Protein AF-A0A0R3TQ70-F1 (afdb_monomer_lite)

Organism: Rodentolepis nana (NCBI:txid102285)

Secondary structure (DSSP, 8-state):
----------------------------------HHHHHHHHHHHHHHTT--SGGGHHHHS-HHHHHHHHHHHGGGHHHHHHHHHHHHHHHHHHHHHHS-HHHHHHSS-------SS-SEEEEESS--GGGGTT-SEEEEES----TTTHHHHHHHHHT--EEEE-TTS-EEEEPP--EEEE-SS-TTTTS-HHHHHHHHHT-------S---TTTS-S-----SS---HHHHHHHHHHTT--

Sequence (243 aa):
MEGVVRSRAMLSRSSGSRSRSRSSGGSDSRINYEPDCYITQLLEKLEQRGVTHFDDVYQEFTAEEIKTFIIRIGLKWRSIAKQKIASMNMLKLEKEKNQSYLRNLESQPHLCKVEETKEIGTVHRRRDFNYLVNRTVALMRDPIVTKATKNDYKCLLGGDRLEVNASRGARHFLPRIPVIATASRELCDQLTSVDKADLYSCIKQYNLHVQINSVLVRGAIPECPVTLCACHLRELFKRYDFY

InterPro domains:
  IPR027417 P-loop containing nucleoside triphosphate hydrolase [G3DSA:3.40.50.300] (110-227)

Radius of gyration: 29.18 Å; chains: 1; bounding box: 55×75×100 Å

Foldseek 3Di:
DDDDDDDDDDDDDDDDDDDDDDDDDDPPPPPPLPLVVLLVVLLVQCVVQVPQDLVCCPVSDDPVNVVVCCVRNNPCSSVSSHVSNVVVVVVLVVCPVVDPPLVSVVPDDDPPPPDDDDQEFEDEADPQCLSQVVYQEYEYEAAADAPVCLVQLLCQLVQHWHWGQHPPGDIDTHGHHYYDYDHPDDRHVRDDPVSSVSNCVSDDDDDDPDDPDVVVVPDDPPDPPDDDHPVNVSVVCVVVVVD

Structure (mmCIF, N/CA/C/O backbone):
data_AF-A0A0R3TQ70-F1
#
_entry.id   AF-A0A0R3TQ70-F1
#
loop_
_atom_site.group_PDB
_atom_site.id
_atom_site.type_symbol
_atom_site.label_atom_id
_atom_site.label_alt_id
_atom_site.label_comp_id
_atom_site.label_asym_id
_atom_site.label_entity_id
_atom_site.label_seq_id
_atom_site.pdbx_PDB_ins_code
_atom_site.Cartn_x
_atom_site.Cartn_y
_atom_site.Cartn_z
_atom_site.occupancy
_atom_site.B_iso_or_equiv
_atom_site.auth_seq_id
_atom_site.auth_comp_id
_atom_site.auth_asym_id
_atom_site.auth_atom_id
_atom_site.pdbx_PDB_model_num
ATOM 1 N N . MET A 1 1 ? 7.770 -53.979 27.276 1.00 44.16 1 MET A N 1
ATOM 2 C CA . MET A 1 1 ? 8.067 -53.235 28.516 1.00 44.16 1 MET A CA 1
ATOM 3 C C . MET A 1 1 ? 6.809 -52.488 28.900 1.00 44.16 1 MET A C 1
ATOM 5 O O . MET A 1 1 ? 6.550 -51.404 28.398 1.00 44.16 1 MET A O 1
ATOM 9 N N . GLU A 1 2 ? 5.979 -53.167 29.683 1.00 33.38 2 GLU A N 1
ATOM 10 C CA . GLU A 1 2 ? 4.766 -52.629 30.289 1.00 33.38 2 GLU A CA 1
ATOM 11 C C . GLU A 1 2 ? 5.145 -51.823 31.534 1.00 33.38 2 GLU A C 1
ATOM 13 O O . GLU A 1 2 ? 6.029 -52.222 32.291 1.00 33.38 2 GLU A O 1
ATOM 18 N N . GLY A 1 3 ? 4.466 -50.699 31.749 1.00 34.03 3 GLY A N 1
ATOM 19 C CA . GLY A 1 3 ? 4.550 -49.906 32.969 1.00 34.03 3 GLY A CA 1
ATOM 20 C C . GLY A 1 3 ? 3.143 -49.558 33.428 1.00 34.03 3 GLY A C 1
ATOM 21 O O . GLY A 1 3 ? 2.599 -48.525 33.052 1.00 34.03 3 GLY A O 1
ATOM 22 N N . VAL A 1 4 ? 2.549 -50.468 34.195 1.00 36.84 4 VAL A N 1
ATOM 23 C CA . VAL A 1 4 ? 1.235 -50.342 34.830 1.00 36.84 4 VAL A CA 1
ATOM 24 C C . VAL A 1 4 ? 1.414 -49.858 36.284 1.00 36.84 4 VAL A C 1
ATOM 26 O O . VAL A 1 4 ? 2.427 -50.130 36.921 1.00 36.84 4 VAL A O 1
ATOM 29 N N . VAL A 1 5 ? 0.337 -49.266 36.813 1.00 36.19 5 VAL A N 1
ATOM 30 C CA . VAL A 1 5 ? -0.111 -49.194 38.223 1.00 36.19 5 VAL A CA 1
ATOM 31 C C . VAL A 1 5 ? 0.539 -48.141 39.159 1.00 36.19 5 VAL A C 1
ATOM 33 O O . VAL A 1 5 ? 1.659 -48.309 39.620 1.00 36.19 5 VAL A O 1
ATOM 36 N N . ARG A 1 6 ? -0.231 -47.142 39.635 1.00 36.94 6 ARG A N 1
ATOM 37 C CA . ARG A 1 6 ? -1.031 -47.217 40.890 1.00 36.94 6 ARG A CA 1
ATOM 38 C C . ARG A 1 6 ? -1.704 -45.895 41.280 1.00 36.94 6 ARG A C 1
ATOM 40 O O . ARG A 1 6 ? -1.073 -44.862 41.460 1.00 36.94 6 ARG A O 1
ATOM 47 N N . SER A 1 7 ? -3.007 -46.021 41.504 1.00 35.38 7 SER A N 1
ATOM 48 C CA . SER A 1 7 ? -3.934 -45.107 42.161 1.00 35.38 7 SER A CA 1
ATOM 49 C C . SER A 1 7 ? -3.590 -44.843 43.632 1.00 35.38 7 SER A C 1
ATOM 51 O O . SER A 1 7 ? -3.105 -45.739 44.325 1.00 35.38 7 SER A O 1
ATOM 53 N N . ARG A 1 8 ? -4.036 -43.695 44.163 1.00 33.41 8 ARG A N 1
ATOM 54 C CA . ARG A 1 8 ? -4.596 -43.631 45.523 1.00 33.41 8 ARG A CA 1
ATOM 55 C C . ARG A 1 8 ? -5.613 -42.492 45.652 1.00 33.41 8 ARG A C 1
ATOM 57 O O . ARG A 1 8 ? -5.276 -41.322 45.530 1.00 33.41 8 ARG A O 1
ATOM 64 N N . ALA A 1 9 ? -6.864 -42.883 45.879 1.00 34.56 9 ALA A N 1
ATOM 65 C CA . ALA A 1 9 ? -7.941 -42.057 46.415 1.00 34.56 9 ALA A CA 1
ATOM 66 C C . ALA A 1 9 ? -7.959 -42.155 47.956 1.00 34.56 9 ALA A C 1
ATOM 68 O O . ALA A 1 9 ? -7.209 -42.965 48.505 1.00 34.56 9 ALA A O 1
ATOM 69 N N . MET A 1 10 ? -8.909 -41.431 48.580 1.00 34.12 10 MET A N 1
ATOM 70 C CA . MET A 1 10 ? -9.343 -41.439 50.001 1.00 34.12 10 MET A CA 1
ATOM 71 C C . MET A 1 10 ? -8.633 -40.379 50.877 1.00 34.12 10 MET A C 1
ATOM 73 O O . MET A 1 10 ? -7.415 -40.312 50.863 1.00 34.12 10 MET A O 1
ATOM 77 N N . LEU A 1 11 ? -9.276 -39.511 51.676 1.00 31.73 11 LEU A N 1
ATOM 78 C CA . LEU A 1 11 ? -10.650 -39.418 52.192 1.00 31.73 11 LEU A CA 1
ATOM 79 C C . LEU A 1 11 ? -10.960 -37.988 52.698 1.00 31.73 11 LEU A C 1
ATOM 81 O O . LEU A 1 11 ? -10.090 -37.249 53.146 1.00 31.73 11 LEU A O 1
ATOM 85 N N . SER A 1 12 ? -12.256 -37.694 52.668 1.00 35.81 12 SER A N 1
ATOM 86 C CA . SER A 1 12 ? -13.065 -36.678 53.357 1.00 35.81 12 SER A CA 1
ATOM 87 C C . SER A 1 12 ? -12.636 -36.177 54.748 1.00 35.81 12 SER A C 1
ATOM 89 O O . SER A 1 12 ? -12.280 -36.980 55.611 1.00 35.81 12 SER A O 1
ATOM 91 N N . ARG A 1 13 ? -12.964 -34.906 55.046 1.00 33.31 13 ARG A N 1
ATOM 92 C CA . ARG A 1 13 ? -13.693 -34.539 56.280 1.00 33.31 13 ARG A CA 1
ATOM 93 C C . ARG A 1 13 ? -14.443 -33.204 56.158 1.00 33.31 13 ARG A C 1
ATOM 95 O O . ARG A 1 13 ? -13.872 -32.144 55.943 1.00 33.31 13 ARG A O 1
ATOM 102 N N . SER A 1 14 ? -15.752 -33.327 56.306 1.00 34.62 14 SER A N 1
ATOM 103 C CA . SER A 1 14 ? -16.786 -32.323 56.548 1.00 34.62 14 SER A CA 1
ATOM 104 C C . SER A 1 14 ? -16.687 -31.690 57.939 1.00 34.62 14 SER A C 1
ATOM 106 O O . SER A 1 14 ? -16.357 -32.411 58.875 1.00 34.62 14 SER A O 1
ATOM 108 N N . SER A 1 15 ? -17.089 -30.417 58.080 1.00 33.97 15 SER A N 1
ATOM 109 C CA . SER A 1 15 ? -18.128 -29.924 59.021 1.00 33.97 15 SER A CA 1
ATOM 110 C C . SER A 1 15 ? -17.951 -28.432 59.341 1.00 33.97 15 SER A C 1
ATOM 112 O O . SER A 1 15 ? -16.831 -28.006 59.605 1.00 33.97 15 SER A O 1
ATOM 114 N N . GLY A 1 16 ? -19.051 -27.670 59.411 1.00 32.59 16 GLY A N 1
ATOM 115 C CA . GLY A 1 16 ? -19.076 -26.435 60.209 1.00 32.59 16 GLY A CA 1
ATOM 116 C C . GLY A 1 16 ? -19.870 -25.259 59.646 1.00 32.59 16 GLY A C 1
ATOM 117 O O . GLY A 1 16 ? -19.295 -24.243 59.277 1.00 32.59 16 GLY A O 1
ATOM 118 N N . SER A 1 17 ? -21.195 -25.370 59.637 1.00 38.31 17 SER A N 1
ATOM 119 C CA . SER A 1 17 ? -22.146 -24.279 59.406 1.00 38.31 17 SER A CA 1
ATOM 120 C C . SER A 1 17 ? -22.025 -23.173 60.466 1.00 38.31 17 SER A C 1
ATOM 122 O O . SER A 1 17 ? -21.935 -23.482 61.654 1.00 38.31 17 SER A O 1
ATOM 124 N N . ARG A 1 18 ? -22.159 -21.896 60.079 1.00 37.66 18 ARG A N 1
ATOM 125 C CA . ARG A 1 18 ? -22.733 -20.849 60.949 1.00 37.66 18 ARG A CA 1
ATOM 126 C C . ARG A 1 18 ? -23.303 -19.688 60.135 1.00 37.66 18 ARG A C 1
ATOM 128 O O . ARG A 1 18 ? -22.590 -18.875 59.561 1.00 37.66 18 ARG A O 1
ATOM 135 N N . SER A 1 19 ? -24.625 -19.640 60.133 1.00 38.16 19 SER A N 1
ATOM 136 C CA . SER A 1 19 ? -25.487 -18.557 59.682 1.00 38.16 19 SER A CA 1
ATOM 137 C C . SER A 1 19 ? -25.381 -17.353 60.623 1.00 38.16 19 SER A C 1
ATOM 139 O O . SER A 1 19 ? -25.474 -17.508 61.840 1.00 38.16 19 SER A O 1
ATOM 141 N N . ARG A 1 20 ? -25.275 -16.145 60.060 1.00 36.09 20 ARG A N 1
ATOM 142 C CA . ARG A 1 20 ? -25.746 -14.901 60.685 1.00 36.09 20 ARG A CA 1
ATOM 143 C C . ARG A 1 20 ? -26.283 -13.971 59.604 1.00 36.09 20 ARG A C 1
ATOM 145 O O . ARG A 1 20 ? -25.537 -13.393 58.825 1.00 36.09 20 ARG A O 1
ATOM 152 N N . SER A 1 21 ? -27.600 -13.860 59.588 1.00 39.47 21 SER A N 1
ATOM 153 C CA . SER A 1 21 ? -28.373 -12.826 58.920 1.00 39.47 21 SER A CA 1
ATOM 154 C C . SER A 1 21 ? -28.174 -11.486 59.631 1.00 39.47 21 SER A C 1
ATOM 156 O O . SER A 1 21 ? -28.276 -11.400 60.856 1.00 39.47 21 SER A O 1
ATOM 158 N N . ARG A 1 22 ? -27.941 -10.424 58.857 1.00 36.72 22 ARG A N 1
ATOM 159 C CA . ARG A 1 22 ? -28.273 -9.053 59.252 1.00 36.72 22 ARG A CA 1
ATOM 160 C C . ARG A 1 22 ? -28.629 -8.247 58.011 1.00 36.72 22 ARG A C 1
ATOM 162 O O . ARG A 1 22 ? -27.791 -7.977 57.160 1.00 36.72 22 ARG A O 1
ATOM 169 N N . SER A 1 23 ? -29.908 -7.921 57.937 1.00 40.84 23 SER A N 1
ATOM 170 C CA . SER A 1 23 ? -30.520 -6.993 57.004 1.00 40.84 23 SER A CA 1
ATOM 171 C C . SER A 1 23 ? -30.102 -5.567 57.361 1.00 40.84 23 SER A C 1
ATOM 173 O O . SER A 1 23 ? -30.240 -5.158 58.513 1.00 40.84 23 SER A O 1
ATOM 175 N N . SER A 1 24 ? -29.661 -4.790 56.379 1.00 38.00 24 SER A N 1
ATOM 176 C CA . SER A 1 24 ? -29.717 -3.329 56.434 1.00 38.00 24 SER A CA 1
ATOM 177 C C . SER A 1 24 ? -29.904 -2.818 55.015 1.00 38.00 24 SER A C 1
ATOM 179 O O . SER A 1 24 ? -29.071 -3.071 54.145 1.00 38.00 24 SER A O 1
ATOM 181 N N . GLY A 1 25 ? -31.046 -2.170 54.794 1.00 42.31 25 GLY A N 1
ATOM 182 C CA . GLY A 1 25 ? -31.421 -1.585 53.522 1.00 42.31 25 GLY A CA 1
ATOM 183 C C . GLY A 1 25 ? -30.411 -0.542 53.063 1.00 42.31 25 GLY A C 1
ATOM 184 O O . GLY A 1 25 ? -29.999 0.333 53.818 1.00 42.31 25 GLY A O 1
ATOM 185 N N . GLY A 1 26 ? -30.056 -0.650 51.794 1.00 34.97 26 GLY A N 1
ATOM 186 C CA . GLY A 1 26 ? -29.479 0.415 51.001 1.00 34.97 26 GLY A CA 1
ATOM 187 C C . GLY A 1 26 ? -30.078 0.255 49.618 1.00 34.97 26 GLY A C 1
ATOM 188 O O . GLY A 1 26 ? -29.740 -0.687 48.905 1.00 34.97 26 GLY A O 1
ATOM 189 N N . SER A 1 27 ? -31.028 1.118 49.273 1.00 44.25 27 SER A N 1
ATOM 190 C CA . SER A 1 27 ? -31.483 1.325 47.902 1.00 44.25 27 SER A CA 1
ATOM 191 C C . SER A 1 27 ? -30.328 1.948 47.120 1.00 44.25 27 SER A C 1
ATOM 193 O O . SER A 1 27 ? -30.276 3.156 46.909 1.00 44.25 27 SER A O 1
ATOM 195 N N . ASP A 1 28 ? -29.359 1.107 46.777 1.00 37.41 28 ASP A N 1
ATOM 196 C CA . ASP A 1 28 ? -28.252 1.421 45.893 1.00 37.41 28 ASP A CA 1
ATOM 197 C C . ASP A 1 28 ? -28.797 1.230 44.479 1.00 37.41 28 ASP A C 1
ATOM 199 O O . ASP A 1 28 ? -28.866 0.115 43.955 1.00 37.41 28 ASP A O 1
ATOM 203 N N . SER A 1 29 ? -29.283 2.320 43.883 1.00 47.75 29 SER A N 1
ATOM 204 C CA . SER A 1 29 ? -29.549 2.400 42.451 1.00 47.75 29 SER A CA 1
ATOM 205 C C . SER A 1 29 ? -28.214 2.287 41.717 1.00 47.75 29 SER A C 1
ATOM 207 O O . SER A 1 29 ? -27.677 3.265 41.192 1.00 47.75 29 SER A O 1
ATOM 209 N N . ARG A 1 30 ? -27.663 1.072 41.698 1.00 41.84 30 ARG A N 1
ATOM 210 C CA . ARG A 1 30 ? -26.617 0.675 40.773 1.00 41.84 30 ARG A CA 1
ATOM 211 C C . ARG A 1 30 ? -27.247 0.720 39.399 1.00 41.84 30 ARG A C 1
ATOM 213 O O . ARG A 1 30 ? -27.900 -0.222 38.959 1.00 41.84 30 ARG A O 1
ATOM 220 N N . ILE A 1 31 ? -27.055 1.847 38.726 1.00 49.53 31 ILE A N 1
ATOM 221 C CA . ILE A 1 31 ? -27.036 1.863 37.273 1.00 49.53 31 ILE A CA 1
ATOM 222 C C . ILE A 1 31 ? -26.030 0.773 36.904 1.00 49.53 31 ILE A C 1
ATOM 224 O O . ILE A 1 31 ? -24.833 0.929 37.150 1.00 49.53 31 ILE A O 1
ATOM 228 N N . ASN A 1 32 ? -26.528 -0.360 36.407 1.00 43.66 32 ASN A N 1
ATOM 229 C CA . ASN A 1 32 ? -25.719 -1.371 35.746 1.00 43.66 32 ASN A CA 1
ATOM 230 C C . ASN A 1 32 ? -25.110 -0.679 34.523 1.00 43.66 32 ASN A C 1
ATOM 232 O O . ASN A 1 32 ? -25.684 -0.658 33.438 1.00 43.66 32 ASN A O 1
ATOM 236 N N . TYR A 1 33 ? -23.974 -0.017 34.718 1.00 49.22 33 TYR A N 1
ATOM 237 C CA . TYR A 1 33 ? -23.071 0.274 33.627 1.00 49.22 33 TYR A CA 1
ATOM 238 C C . TYR A 1 33 ? -22.589 -1.097 33.173 1.00 49.22 33 TYR A C 1
ATOM 240 O O . TYR A 1 33 ? -21.804 -1.716 33.878 1.00 49.22 33 TYR A O 1
ATOM 248 N N . GLU A 1 34 ? -23.108 -1.598 32.055 1.00 53.97 34 GLU A N 1
ATOM 249 C CA . GLU A 1 34 ? -22.452 -2.660 31.298 1.00 53.97 34 GLU A CA 1
ATOM 250 C C . GLU A 1 34 ? -21.291 -2.001 30.536 1.00 53.97 34 GLU A C 1
ATOM 252 O O . GLU A 1 34 ? -21.516 -1.391 29.484 1.00 53.97 34 GLU A O 1
ATOM 257 N N . PRO A 1 35 ? -20.044 -2.042 31.052 1.00 59.41 35 PRO A N 1
ATOM 258 C CA . PRO A 1 35 ? -18.882 -1.498 30.345 1.00 59.41 35 PRO A CA 1
ATOM 259 C C . PRO A 1 35 ? -18.674 -2.145 28.964 1.00 59.41 35 PRO A C 1
ATOM 261 O O . PRO A 1 35 ? -18.044 -1.546 28.091 1.00 59.41 35 PRO A O 1
ATOM 264 N N . ASP A 1 36 ? -19.254 -3.323 28.738 1.00 73.31 36 ASP A N 1
ATOM 265 C CA . ASP A 1 36 ? -19.033 -4.140 27.548 1.00 73.31 36 ASP A CA 1
ATOM 266 C C . ASP A 1 36 ? -19.750 -3.609 26.295 1.00 73.31 36 ASP A C 1
ATOM 268 O O . ASP A 1 36 ? -19.256 -3.789 25.178 1.00 73.31 36 ASP A O 1
ATOM 272 N N . CYS A 1 37 ? -20.851 -2.862 26.446 1.00 84.88 37 CYS A N 1
ATOM 273 C CA . CYS A 1 37 ? -21.590 -2.313 25.303 1.00 84.88 37 CYS A CA 1
ATOM 274 C C . CYS A 1 37 ? -20.767 -1.259 24.534 1.00 84.88 37 CYS A C 1
ATOM 276 O O . CYS A 1 37 ? -20.705 -1.277 23.305 1.00 84.88 37 CYS A O 1
ATOM 278 N N . TYR A 1 38 ? -20.052 -0.376 25.241 1.00 88.56 38 TYR A N 1
ATOM 279 C CA . TYR A 1 38 ? -19.239 0.670 24.602 1.00 88.56 38 TYR A CA 1
ATOM 280 C C . TYR A 1 38 ? -17.938 0.136 24.007 1.00 88.56 38 TYR A C 1
ATOM 282 O O . TYR A 1 38 ? -17.475 0.646 22.986 1.00 88.56 38 TYR A O 1
ATOM 290 N N . ILE A 1 39 ? -17.356 -0.897 24.624 1.00 92.00 39 ILE A N 1
ATOM 291 C CA . ILE A 1 39 ? -16.216 -1.609 24.045 1.00 92.00 39 ILE A CA 1
ATOM 292 C C . ILE A 1 39 ? -16.648 -2.234 22.720 1.00 92.00 39 ILE A C 1
ATOM 294 O O . ILE A 1 39 ? -15.997 -1.997 21.707 1.00 92.00 39 ILE A O 1
ATOM 298 N N . THR A 1 40 ? -17.780 -2.938 22.700 1.00 92.50 40 THR A N 1
ATOM 299 C CA . THR A 1 40 ? -18.320 -3.554 21.480 1.00 92.50 40 THR A CA 1
ATOM 300 C C . THR A 1 40 ? -18.550 -2.514 20.380 1.00 92.50 40 THR A C 1
ATOM 302 O O . THR A 1 40 ? -18.049 -2.686 19.272 1.00 92.50 40 THR A O 1
ATOM 305 N N . GLN A 1 41 ? -19.161 -1.368 20.705 1.00 94.00 41 GLN A N 1
ATOM 306 C CA . GLN A 1 41 ? -19.349 -0.265 19.750 1.00 94.00 41 GLN A CA 1
ATOM 307 C C . GLN A 1 41 ? -18.031 0.281 19.178 1.00 94.00 41 GLN A C 1
ATOM 309 O O . GLN A 1 41 ? -17.953 0.583 17.986 1.00 94.00 41 GLN A O 1
ATOM 314 N N . LEU A 1 42 ? -16.988 0.431 20.003 1.00 94.69 42 LEU A N 1
ATOM 315 C CA . LEU A 1 42 ? -15.665 0.843 19.525 1.00 94.69 42 LEU A CA 1
ATOM 316 C C . LEU A 1 42 ? -15.098 -0.192 18.542 1.00 94.69 42 LEU A C 1
ATOM 318 O O . LEU A 1 42 ? -14.617 0.179 17.472 1.00 94.69 42 LEU A O 1
ATOM 322 N N . LEU A 1 43 ? -15.159 -1.478 18.895 1.00 95.12 43 LEU A N 1
ATOM 323 C CA . LEU A 1 43 ? -14.624 -2.565 18.073 1.00 95.12 43 LEU A CA 1
ATOM 324 C C . LEU A 1 43 ? -15.346 -2.677 16.725 1.00 95.12 43 LEU A C 1
ATOM 326 O O . LEU A 1 43 ? -14.681 -2.821 15.699 1.00 95.12 43 LEU A O 1
ATOM 330 N N . GLU A 1 44 ? -16.674 -2.567 16.723 1.00 93.19 44 GLU A N 1
ATOM 331 C CA . GLU A 1 44 ? -17.491 -2.581 15.507 1.00 93.19 44 GLU A CA 1
ATOM 332 C C . GLU A 1 44 ? -17.182 -1.387 14.609 1.00 93.19 44 GLU A C 1
ATOM 334 O O . GLU A 1 44 ? -16.973 -1.563 13.412 1.00 93.19 44 GLU A O 1
ATOM 339 N N . LYS A 1 45 ? -17.083 -0.175 15.168 1.00 94.44 45 LYS A N 1
ATOM 340 C CA . LYS A 1 45 ? -16.762 1.016 14.370 1.00 94.44 45 LYS A CA 1
ATOM 341 C C . LYS A 1 45 ? -15.359 0.960 13.769 1.00 94.44 45 LYS A C 1
ATOM 343 O O . LYS A 1 45 ? -15.181 1.389 12.632 1.00 94.44 45 LYS A O 1
ATOM 348 N N . LEU A 1 46 ? -14.373 0.428 14.498 1.00 91.12 46 LEU A N 1
ATOM 349 C CA . LEU A 1 46 ? -13.020 0.215 13.964 1.00 91.12 46 LEU A CA 1
ATOM 350 C C . LEU A 1 46 ? -13.039 -0.731 12.757 1.00 91.12 46 LEU A C 1
ATOM 352 O O . LEU A 1 46 ? -12.344 -0.490 11.771 1.00 91.12 46 LEU A O 1
ATOM 356 N N . GLU A 1 47 ? -13.852 -1.784 12.827 1.00 87.25 47 GLU A N 1
ATOM 357 C CA . GLU A 1 47 ? -13.998 -2.772 11.761 1.00 87.25 47 GLU A CA 1
ATOM 358 C C . GLU A 1 47 ? -14.777 -2.219 10.561 1.00 87.25 47 GLU A C 1
ATOM 360 O O . GLU A 1 47 ? -14.300 -2.314 9.431 1.00 87.25 47 GLU A O 1
ATOM 365 N N . GLN A 1 48 ? -15.909 -1.554 10.806 1.00 83.69 48 GLN A N 1
ATOM 366 C CA . GLN A 1 48 ? -16.733 -0.909 9.777 1.00 83.69 48 GLN A CA 1
ATOM 367 C C . GLN A 1 48 ? -15.963 0.160 8.998 1.00 83.69 48 GLN A C 1
ATOM 369 O O . GLN A 1 48 ? -16.126 0.269 7.785 1.00 83.69 48 GLN A O 1
ATOM 374 N N . ARG A 1 49 ? -15.111 0.935 9.679 1.00 83.69 49 ARG A N 1
ATOM 375 C CA . ARG A 1 49 ? -14.267 1.967 9.051 1.00 83.69 49 ARG A CA 1
ATOM 376 C C . ARG A 1 49 ? -12.951 1.415 8.508 1.00 83.69 49 ARG A C 1
ATOM 378 O O . ARG A 1 49 ? -12.151 2.162 7.962 1.00 83.69 49 ARG A O 1
ATOM 385 N N . GLY A 1 50 ? -12.708 0.111 8.652 1.00 78.31 50 GLY A N 1
ATOM 386 C CA . GLY A 1 50 ? -11.529 -0.544 8.096 1.00 78.31 50 GLY A CA 1
ATOM 387 C C . GLY A 1 50 ? -10.205 -0.011 8.645 1.00 78.31 50 GLY A C 1
ATOM 388 O O . GLY A 1 50 ? -9.201 -0.074 7.936 1.00 78.31 50 GLY A O 1
ATOM 389 N N . VAL A 1 51 ? -10.183 0.486 9.886 1.00 82.56 51 VAL A N 1
ATOM 390 C CA . VAL A 1 51 ? -9.000 1.119 10.482 1.00 82.56 51 VAL A CA 1
ATOM 391 C C . VAL A 1 51 ? -7.848 0.121 10.562 1.00 82.56 51 VAL A C 1
ATOM 393 O O . VAL A 1 51 ? -7.946 -0.917 11.218 1.00 82.56 51 VAL A O 1
ATOM 396 N N . THR A 1 52 ? -6.737 0.442 9.897 1.00 80.19 52 THR A N 1
ATOM 397 C CA . THR A 1 52 ? -5.546 -0.427 9.853 1.00 80.19 52 THR A CA 1
ATOM 398 C C . THR A 1 52 ? -4.417 0.048 10.753 1.00 80.19 52 THR A C 1
ATOM 400 O O . THR A 1 52 ? -3.543 -0.746 11.102 1.00 80.19 52 THR A O 1
ATOM 403 N N . HIS A 1 53 ? -4.435 1.307 11.187 1.00 82.94 53 HIS A N 1
ATOM 404 C CA . HIS A 1 53 ? -3.468 1.834 12.135 1.00 82.94 53 HIS A CA 1
ATOM 405 C C . HIS A 1 53 ? -4.140 2.678 13.210 1.00 82.94 53 HIS A C 1
ATOM 407 O O . HIS A 1 53 ? -5.164 3.313 12.988 1.00 82.94 53 HIS A O 1
ATOM 413 N N . PHE A 1 54 ? -3.550 2.701 14.404 1.00 88.75 54 PHE A N 1
ATOM 414 C CA . PHE A 1 54 ? -4.136 3.437 15.523 1.00 88.75 54 PHE A CA 1
ATOM 415 C C . PHE A 1 54 ? -4.179 4.952 15.279 1.00 88.75 54 PHE A C 1
ATOM 417 O O . PHE A 1 54 ? -5.110 5.611 15.723 1.00 88.75 54 PHE A O 1
ATOM 424 N N . ASP A 1 55 ? -3.200 5.503 14.565 1.00 84.50 55 ASP A N 1
ATOM 425 C CA . ASP A 1 55 ? -3.172 6.941 14.264 1.00 84.50 55 ASP A CA 1
ATOM 426 C C . ASP A 1 55 ? -4.310 7.364 13.324 1.00 84.50 55 ASP A C 1
ATOM 428 O O . ASP A 1 55 ? -4.819 8.478 13.444 1.00 84.50 55 ASP A O 1
ATOM 432 N N . ASP A 1 56 ? -4.775 6.452 12.465 1.00 81.12 56 ASP A N 1
ATOM 433 C CA . ASP A 1 56 ? -5.887 6.699 11.544 1.00 81.12 56 ASP A CA 1
ATOM 434 C C . ASP A 1 56 ? -7.203 6.898 12.312 1.00 81.12 56 ASP A C 1
ATOM 436 O O . ASP A 1 56 ? -8.116 7.550 11.821 1.00 81.12 56 ASP A O 1
ATOM 440 N N . VAL A 1 57 ? -7.298 6.430 13.565 1.00 88.88 57 VAL A N 1
ATOM 441 C CA . VAL A 1 57 ? -8.481 6.641 14.418 1.00 88.88 57 VAL A CA 1
ATOM 442 C C . VAL A 1 57 ? -8.818 8.127 14.551 1.00 88.88 57 VAL A C 1
ATOM 444 O O . VAL A 1 57 ? -9.990 8.480 14.595 1.00 88.88 57 VAL A O 1
ATOM 447 N N . TYR A 1 58 ? -7.821 9.014 14.580 1.00 88.69 58 TYR A N 1
ATOM 448 C CA . TYR A 1 58 ? -8.063 10.456 14.696 1.00 88.69 58 TYR A CA 1
ATOM 449 C C . TYR A 1 58 ? -8.521 11.113 13.387 1.00 88.69 58 TYR A C 1
ATOM 451 O O . TYR A 1 58 ? -8.973 12.254 13.416 1.00 88.69 58 TYR A O 1
ATOM 459 N N . GLN A 1 59 ? -8.389 10.417 12.257 1.00 81.19 59 GLN A N 1
ATOM 460 C CA . GLN A 1 59 ? -8.878 10.861 10.949 1.00 81.19 59 GLN A CA 1
ATOM 461 C C . GLN A 1 59 ? -10.260 10.265 10.663 1.00 81.19 59 GLN A C 1
ATOM 463 O O . GLN A 1 59 ? -11.143 10.954 10.161 1.00 81.19 59 GLN A O 1
ATOM 468 N N . GLU A 1 60 ? -10.457 9.005 11.053 1.00 80.25 60 GLU A N 1
ATOM 469 C CA . GLU A 1 60 ? -11.666 8.232 10.776 1.00 80.25 60 GLU A CA 1
ATOM 470 C C . GLU A 1 60 ? -12.781 8.451 11.804 1.00 80.25 60 GLU A C 1
ATOM 472 O O . GLU A 1 60 ? -13.925 8.072 11.558 1.00 80.25 60 GLU A O 1
ATOM 477 N N . PHE A 1 61 ? -12.486 9.024 12.974 1.00 90.94 61 PHE A N 1
ATOM 478 C CA . PHE A 1 61 ? -13.473 9.296 14.020 1.00 90.94 61 PHE A CA 1
ATOM 479 C C . PHE A 1 61 ? -13.608 10.779 14.311 1.00 90.94 61 PHE A C 1
ATOM 481 O O . PHE A 1 61 ? -12.632 11.524 14.368 1.00 90.94 61 PHE A O 1
ATOM 488 N N . THR A 1 62 ? -14.846 11.199 14.568 1.00 93.62 62 THR A N 1
ATOM 489 C CA . THR A 1 62 ? -15.105 12.572 15.000 1.00 93.62 62 THR A CA 1
ATOM 490 C C . THR A 1 62 ? -14.592 12.789 16.425 1.00 93.62 62 THR A C 1
ATOM 492 O O . THR A 1 62 ? -14.535 11.862 17.240 1.00 93.62 62 THR A O 1
ATOM 495 N N . ALA A 1 63 ? -14.268 14.039 16.763 1.00 92.62 63 ALA A N 1
ATOM 496 C CA . ALA A 1 63 ? -13.820 14.394 18.109 1.00 92.62 63 ALA A CA 1
ATOM 497 C C . ALA A 1 63 ? -14.834 13.985 19.198 1.00 92.62 63 ALA A C 1
ATOM 499 O O . ALA A 1 63 ? -14.431 13.543 20.273 1.00 92.62 63 ALA A O 1
ATOM 500 N N . GLU A 1 64 ? -16.138 14.064 18.909 1.00 93.62 64 GLU A N 1
ATOM 501 C CA . GLU A 1 64 ? -17.200 13.668 19.845 1.00 93.62 64 GLU A CA 1
ATOM 502 C C . GLU A 1 64 ? -17.277 12.150 20.058 1.00 93.62 64 GLU A C 1
ATOM 504 O O . GLU A 1 64 ? -17.498 11.685 21.179 1.00 93.62 64 GLU A O 1
ATOM 509 N N . GLU A 1 65 ? -17.020 11.349 19.022 1.00 93.38 65 GLU A N 1
ATOM 510 C CA . GLU A 1 65 ? -16.922 9.892 19.171 1.00 93.38 65 GLU A CA 1
ATOM 511 C C . GLU A 1 65 ? -15.728 9.510 20.046 1.00 93.38 65 GLU A C 1
ATOM 513 O O . GLU A 1 65 ? -15.871 8.731 20.990 1.00 93.38 65 GLU A O 1
ATOM 518 N N . ILE A 1 66 ? -14.565 10.117 19.789 1.00 94.19 66 ILE A N 1
ATOM 519 C CA . ILE A 1 66 ? -13.352 9.886 20.581 1.00 94.19 66 ILE A CA 1
ATOM 520 C C . ILE A 1 66 ? -13.584 10.294 22.039 1.00 94.19 66 ILE A C 1
ATOM 522 O O . ILE A 1 66 ? -13.251 9.543 22.958 1.00 94.19 66 ILE A O 1
ATOM 526 N N . LYS A 1 67 ? -14.207 11.454 22.265 1.00 94.31 67 LYS A N 1
ATOM 527 C CA . LYS A 1 67 ? -14.583 11.929 23.601 1.00 94.31 67 LYS A CA 1
ATOM 528 C C . LYS A 1 67 ? -15.536 10.957 24.296 1.00 94.31 67 LYS A C 1
ATOM 530 O O . LYS A 1 67 ? -15.339 10.657 25.472 1.00 94.31 67 LYS A O 1
ATOM 535 N N . THR A 1 68 ? -16.506 10.402 23.572 1.00 93.56 68 THR A N 1
ATOM 536 C CA . THR A 1 68 ? -17.425 9.384 24.103 1.00 93.56 68 THR A CA 1
ATOM 537 C C . THR A 1 68 ? -16.673 8.129 24.544 1.00 93.56 68 THR A C 1
ATOM 539 O O . THR A 1 68 ? -16.901 7.646 25.654 1.00 93.56 68 THR A O 1
ATOM 542 N N . PHE A 1 69 ? -15.725 7.633 23.744 1.00 93.88 69 PHE A N 1
ATOM 543 C CA . PHE A 1 69 ? -14.902 6.482 24.132 1.00 93.88 69 PHE A CA 1
ATOM 544 C C . PHE A 1 69 ? -14.018 6.779 25.343 1.00 93.88 69 PHE A C 1
ATOM 546 O O . PHE A 1 69 ? -13.932 5.948 26.246 1.00 93.88 69 PHE A O 1
ATOM 553 N N . ILE A 1 70 ? -13.416 7.970 25.412 1.00 94.00 70 ILE A N 1
ATOM 554 C CA . ILE A 1 70 ? -12.626 8.398 26.574 1.00 94.00 70 ILE A CA 1
ATOM 555 C C . ILE A 1 70 ? -13.488 8.402 27.840 1.00 94.00 70 ILE A C 1
ATOM 557 O O . ILE A 1 70 ? -13.062 7.864 28.858 1.00 94.00 70 ILE A O 1
ATOM 561 N N . ILE A 1 71 ? -14.693 8.974 27.779 1.00 92.81 71 ILE A N 1
ATOM 562 C CA . ILE A 1 71 ? -15.593 9.082 28.936 1.00 92.81 71 ILE A CA 1
ATOM 563 C C . ILE A 1 71 ? -16.114 7.705 29.366 1.00 92.81 71 ILE A C 1
ATOM 565 O O . ILE A 1 71 ? -16.178 7.422 30.560 1.00 92.81 71 ILE A O 1
ATOM 569 N N . ARG A 1 72 ? -16.502 6.850 28.413 1.00 93.31 72 ARG A N 1
ATOM 570 C CA . ARG A 1 72 ? -17.205 5.587 28.701 1.00 93.31 72 ARG A CA 1
ATOM 571 C C . ARG A 1 72 ? -16.275 4.407 28.974 1.00 93.3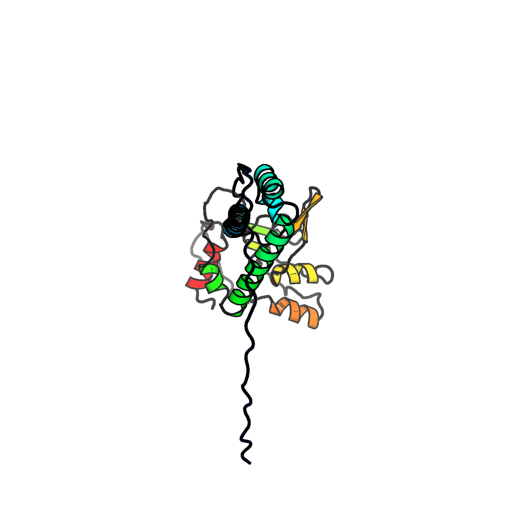1 72 ARG A C 1
ATOM 573 O O . ARG A 1 72 ? -16.579 3.593 29.836 1.00 93.31 72 ARG A O 1
ATOM 580 N N . ILE A 1 73 ? -15.163 4.309 28.250 1.00 92.94 73 ILE A N 1
ATOM 581 C CA . ILE A 1 73 ? -14.207 3.190 28.339 1.00 92.94 73 ILE A CA 1
ATOM 582 C C . ILE A 1 73 ? -13.003 3.577 29.219 1.00 92.94 73 ILE A C 1
ATOM 584 O O . ILE A 1 73 ? -12.293 2.719 29.750 1.00 92.94 73 ILE A O 1
ATOM 588 N N . GLY A 1 74 ? -12.763 4.878 29.408 1.00 91.19 74 GLY A N 1
ATOM 589 C CA . GLY A 1 74 ? -11.632 5.383 30.177 1.00 91.19 74 GLY A CA 1
ATOM 590 C C . GLY A 1 74 ? -10.304 5.194 29.449 1.00 91.19 74 GLY A C 1
ATOM 591 O O . GLY A 1 74 ? -10.247 4.915 28.253 1.00 91.19 74 GLY A O 1
ATOM 592 N N . LEU A 1 75 ? -9.197 5.302 30.184 1.00 88.12 75 LEU A N 1
ATOM 593 C CA . LEU A 1 75 ? -7.830 5.280 29.635 1.00 88.12 75 LEU A CA 1
ATOM 594 C C . LEU A 1 75 ? -7.485 4.012 28.824 1.00 88.12 75 LEU A C 1
ATOM 596 O O . LEU A 1 75 ? -6.553 4.033 28.019 1.00 88.12 75 LEU A O 1
ATOM 600 N N . LYS A 1 76 ? -8.248 2.924 28.998 1.00 92.81 76 LYS A N 1
ATOM 601 C CA . LYS A 1 76 ? -8.058 1.640 28.304 1.00 92.81 76 LYS A CA 1
ATOM 602 C C . LYS A 1 76 ? -8.526 1.641 26.845 1.00 92.81 76 LYS A C 1
ATOM 604 O O . LYS A 1 76 ? -8.146 0.736 26.104 1.00 92.81 76 LYS A O 1
ATOM 609 N N . TRP A 1 77 ? -9.302 2.632 26.394 1.00 94.75 77 TRP A N 1
ATOM 610 C CA . TRP A 1 77 ? -9.829 2.647 25.019 1.00 94.75 77 TRP A CA 1
ATOM 611 C C . TRP A 1 77 ? -8.712 2.545 23.967 1.00 94.75 77 TRP A C 1
ATOM 613 O O . TRP A 1 77 ? -8.846 1.826 22.978 1.00 94.75 77 TRP A O 1
ATOM 623 N N . ARG A 1 78 ? -7.564 3.193 24.224 1.00 95.12 78 ARG A N 1
ATOM 624 C CA . ARG A 1 78 ? -6.401 3.177 23.325 1.00 95.12 78 ARG A CA 1
ATOM 625 C C . ARG A 1 78 ? -5.790 1.786 23.195 1.00 95.12 78 ARG A C 1
ATOM 627 O O . ARG A 1 78 ? -5.480 1.364 22.085 1.00 95.12 78 ARG A O 1
ATOM 634 N N . SER A 1 79 ? -5.593 1.080 24.311 1.00 96.12 79 SER A N 1
ATOM 635 C CA . SER A 1 79 ? -5.026 -0.273 24.286 1.00 96.12 79 SER A CA 1
ATOM 636 C C . SER A 1 79 ? -5.981 -1.261 23.622 1.00 96.12 79 SER A C 1
ATOM 638 O O . SER A 1 79 ? -5.533 -2.080 22.826 1.00 96.12 79 SER A O 1
ATOM 640 N N . ILE A 1 80 ? -7.287 -1.125 23.875 1.00 95.31 80 ILE A N 1
ATOM 641 C CA . ILE A 1 80 ? -8.333 -1.946 23.248 1.00 95.31 80 ILE A CA 1
ATOM 642 C C . ILE A 1 80 ? -8.342 -1.741 21.726 1.00 95.31 80 ILE A C 1
ATOM 644 O O . ILE A 1 80 ? -8.280 -2.714 20.974 1.00 95.31 80 ILE A O 1
ATOM 648 N N . ALA A 1 81 ? -8.335 -0.486 21.262 1.00 94.31 81 ALA A N 1
ATOM 649 C CA . ALA A 1 81 ? -8.290 -0.170 19.836 1.00 94.31 81 ALA A CA 1
ATOM 650 C C . ALA A 1 81 ? -7.026 -0.728 19.165 1.00 94.31 81 ALA A C 1
ATOM 652 O O . ALA A 1 81 ? -7.117 -1.405 18.143 1.00 94.31 81 ALA A O 1
ATOM 653 N N . LYS A 1 82 ? -5.846 -0.517 19.769 1.00 93.69 82 LYS A N 1
ATOM 654 C CA . LYS A 1 82 ? -4.576 -1.060 19.257 1.00 93.69 82 LYS A CA 1
ATOM 655 C C . LYS A 1 82 ? -4.605 -2.583 19.137 1.00 93.69 82 LYS A C 1
ATOM 657 O O . LYS A 1 82 ? -4.173 -3.114 18.118 1.00 93.69 82 LYS A O 1
ATOM 662 N N . GLN A 1 83 ? -5.128 -3.276 20.148 1.00 94.19 83 GLN A N 1
ATOM 663 C CA . GLN A 1 83 ? -5.218 -4.734 20.146 1.00 94.19 83 GLN A CA 1
ATOM 664 C C . GLN A 1 83 ? -6.148 -5.248 19.038 1.00 94.19 83 GLN A C 1
ATOM 666 O O . GLN A 1 83 ? -5.784 -6.181 18.322 1.00 94.19 83 GLN A O 1
ATOM 671 N N . LYS A 1 84 ? -7.316 -4.620 18.848 1.00 94.94 84 LYS A N 1
ATOM 672 C CA . LYS A 1 84 ? -8.251 -4.979 17.769 1.00 94.94 84 LYS A CA 1
ATOM 673 C C . LYS A 1 84 ? -7.651 -4.733 16.389 1.00 94.94 84 LYS A C 1
ATOM 675 O O . LYS A 1 84 ? -7.717 -5.624 15.549 1.00 94.94 84 LYS A O 1
ATOM 680 N N . ILE A 1 85 ? -7.025 -3.577 16.173 1.00 87.81 85 ILE A N 1
ATOM 681 C CA . ILE A 1 85 ? -6.363 -3.240 14.904 1.00 87.81 85 ILE A CA 1
ATOM 682 C C . ILE A 1 85 ? -5.246 -4.248 14.597 1.00 87.81 85 ILE A C 1
ATOM 684 O O . ILE A 1 85 ? -5.180 -4.780 13.490 1.00 87.81 85 ILE A O 1
ATOM 688 N N . ALA A 1 86 ? -4.404 -4.576 15.582 1.00 83.56 86 ALA A N 1
ATOM 689 C CA . ALA A 1 86 ? -3.357 -5.582 15.417 1.00 83.56 86 ALA A CA 1
ATOM 690 C C . ALA A 1 86 ? -3.942 -6.957 15.052 1.00 83.56 86 ALA A C 1
ATOM 692 O O . ALA A 1 86 ? -3.469 -7.595 14.114 1.00 83.56 86 ALA A O 1
ATOM 693 N N . SER A 1 87 ? -5.008 -7.384 15.737 1.00 90.88 87 SER A N 1
ATOM 694 C CA . SER A 1 87 ? -5.717 -8.632 15.431 1.00 90.88 87 SER A CA 1
ATOM 695 C C . SER A 1 87 ? -6.289 -8.640 14.007 1.00 90.88 87 SER A C 1
ATOM 697 O O . SER A 1 87 ? -6.074 -9.603 13.272 1.00 90.88 87 SER A O 1
ATOM 699 N N . MET A 1 88 ? -6.937 -7.553 13.577 1.00 88.94 88 MET A N 1
ATOM 700 C CA . MET A 1 88 ? -7.447 -7.406 12.209 1.00 88.94 88 MET A CA 1
ATOM 701 C C . MET A 1 88 ? -6.326 -7.481 11.166 1.00 88.94 88 MET A C 1
ATOM 703 O O . MET A 1 88 ? -6.485 -8.145 10.142 1.00 88.94 88 MET A O 1
ATOM 707 N N . ASN A 1 89 ? -5.187 -6.838 11.422 1.00 77.81 89 ASN A N 1
ATOM 708 C CA . ASN A 1 89 ? -4.046 -6.851 10.508 1.00 77.81 89 ASN A CA 1
ATOM 709 C C . ASN A 1 89 ? -3.390 -8.231 10.414 1.00 77.81 89 ASN A C 1
ATOM 711 O O . ASN A 1 89 ? -3.028 -8.644 9.316 1.00 77.81 89 ASN A O 1
ATOM 715 N N . MET A 1 90 ? -3.282 -8.972 11.523 1.00 79.81 90 MET A N 1
ATOM 716 C CA . MET A 1 90 ? -2.804 -10.358 11.475 1.00 79.81 90 MET A CA 1
ATOM 717 C C . MET A 1 90 ? -3.734 -11.242 10.644 1.00 79.81 90 MET A C 1
ATOM 719 O O . MET A 1 90 ? -3.252 -11.996 9.806 1.00 79.81 90 MET A O 1
ATOM 723 N N . LEU A 1 91 ? -5.053 -11.106 10.817 1.00 79.81 91 LEU A N 1
ATOM 724 C CA . LEU A 1 91 ? -6.032 -11.855 10.024 1.00 79.81 91 LEU A CA 1
ATOM 725 C C . LEU A 1 91 ? -5.949 -11.504 8.533 1.00 79.81 91 LEU A C 1
ATOM 727 O O . LEU A 1 91 ? -6.051 -12.392 7.688 1.00 79.81 91 LEU A O 1
ATOM 731 N N . LYS A 1 92 ? -5.743 -10.225 8.192 1.00 73.06 92 LYS A N 1
ATOM 732 C CA . LYS A 1 92 ? -5.491 -9.802 6.805 1.00 73.06 92 LYS A CA 1
ATOM 733 C C . LYS A 1 92 ? -4.209 -10.431 6.263 1.00 73.06 92 LYS A C 1
ATOM 735 O O . LYS A 1 92 ? -4.247 -11.024 5.194 1.00 73.06 92 LYS A O 1
ATOM 740 N N . LEU A 1 93 ? -3.112 -10.373 7.016 1.00 73.31 93 LEU A N 1
ATOM 741 C CA . LEU A 1 93 ? -1.832 -10.958 6.618 1.00 73.31 93 LEU A CA 1
ATOM 742 C C . LEU A 1 93 ? -1.925 -12.478 6.422 1.00 73.31 93 LEU A C 1
ATOM 744 O O . LEU A 1 93 ? -1.351 -13.021 5.484 1.00 73.31 93 LEU A O 1
ATOM 748 N N . GLU A 1 94 ? -2.648 -13.179 7.290 1.00 76.12 94 GLU A N 1
ATOM 749 C CA . GLU A 1 94 ? -2.857 -14.622 7.177 1.00 76.12 94 GLU A CA 1
ATOM 750 C C . GLU A 1 94 ? -3.710 -14.977 5.951 1.00 76.12 94 GLU A C 1
ATOM 752 O O . GLU A 1 94 ? -3.368 -15.899 5.207 1.00 76.12 94 GLU A O 1
ATOM 757 N N . LYS A 1 95 ? -4.760 -14.194 5.664 1.00 72.00 95 LYS A N 1
ATOM 758 C CA . LYS A 1 95 ? -5.514 -14.309 4.406 1.00 72.00 95 LYS A CA 1
ATOM 759 C C . LYS A 1 95 ? -4.635 -14.033 3.187 1.00 72.00 95 LYS A C 1
ATOM 761 O O . LYS A 1 95 ? -4.721 -14.765 2.210 1.00 72.00 95 LYS A O 1
ATOM 766 N N . GLU A 1 96 ? -3.751 -13.042 3.250 1.00 67.00 96 GLU A N 1
ATOM 767 C CA . GLU A 1 96 ? -2.792 -12.746 2.179 1.00 67.00 96 GLU A CA 1
ATOM 768 C C . GLU A 1 96 ? -1.777 -13.865 1.945 1.00 67.00 96 GLU A C 1
ATOM 770 O O . GLU A 1 96 ? -1.422 -14.132 0.800 1.00 67.00 96 GLU A O 1
ATOM 775 N N . LYS A 1 97 ? -1.343 -14.559 3.000 1.00 69.88 97 LYS A N 1
ATOM 776 C CA . LYS A 1 97 ? -0.457 -15.726 2.871 1.00 69.88 97 LYS A CA 1
ATOM 777 C C . LYS A 1 97 ? -1.165 -16.938 2.269 1.00 69.88 97 LYS A C 1
ATOM 779 O O . LYS A 1 97 ? -0.549 -17.692 1.522 1.00 69.88 97 LYS A O 1
ATOM 784 N N . ASN A 1 98 ? -2.440 -17.124 2.602 1.00 74.00 98 ASN A N 1
ATOM 785 C CA . ASN A 1 98 ? -3.194 -18.333 2.266 1.00 74.00 98 ASN A CA 1
ATOM 786 C C . ASN A 1 98 ? -4.082 -18.182 1.019 1.00 74.00 98 ASN A C 1
ATOM 788 O O . ASN A 1 98 ? -4.650 -19.166 0.545 1.00 74.00 98 ASN A O 1
ATOM 792 N N . GLN A 1 99 ? -4.244 -16.966 0.492 1.00 69.88 99 GLN A N 1
ATOM 793 C CA . GLN A 1 99 ? -5.087 -16.670 -0.665 1.00 69.88 99 GLN A CA 1
ATOM 794 C C . GLN A 1 99 ? -4.331 -15.802 -1.665 1.00 69.88 99 GLN A C 1
ATOM 796 O O . GLN A 1 99 ? -3.614 -14.876 -1.290 1.00 69.88 99 GLN A O 1
ATOM 801 N N . SER A 1 100 ? -4.531 -16.066 -2.958 1.00 61.72 100 SER A N 1
ATOM 802 C CA . SER A 1 100 ? -3.975 -15.209 -4.001 1.00 61.72 100 SER A CA 1
ATOM 803 C C . SER A 1 100 ? -4.470 -13.770 -3.827 1.00 61.72 100 SER A C 1
ATOM 805 O O . SER A 1 100 ? -5.599 -13.521 -3.396 1.00 61.72 100 SER A O 1
ATOM 807 N N . TYR A 1 101 ? -3.628 -12.802 -4.190 1.00 52.50 101 TYR A N 1
ATOM 808 C CA . TYR A 1 101 ? -3.954 -11.375 -4.125 1.00 52.50 101 TYR A CA 1
ATOM 809 C C . TYR A 1 101 ? -5.309 -11.046 -4.786 1.00 52.50 101 TYR A C 1
ATOM 811 O O . TYR A 1 101 ? -6.084 -10.254 -4.253 1.00 52.50 101 TYR A O 1
ATOM 819 N N . LEU A 1 102 ? -5.652 -11.731 -5.886 1.00 49.78 102 LEU A N 1
ATOM 820 C CA . LEU A 1 102 ? -6.938 -11.583 -6.572 1.00 49.78 102 LEU A CA 1
ATOM 821 C C . LEU A 1 102 ? -8.136 -12.046 -5.728 1.00 49.78 102 LEU A C 1
ATOM 823 O O . LEU A 1 102 ? -9.136 -11.333 -5.690 1.00 49.78 102 LEU A O 1
ATOM 827 N N . ARG A 1 103 ? -8.041 -13.171 -5.002 1.00 60.31 103 ARG A N 1
ATOM 828 C CA . ARG A 1 103 ? -9.108 -13.603 -4.076 1.00 60.31 103 ARG A CA 1
ATOM 829 C C . ARG A 1 103 ? -9.287 -12.632 -2.911 1.00 60.31 103 ARG A C 1
ATOM 831 O O . ARG A 1 103 ? -10.413 -12.356 -2.507 1.00 60.31 103 ARG A O 1
ATOM 838 N N . ASN A 1 104 ? -8.199 -12.051 -2.407 1.00 60.84 104 ASN A N 1
ATOM 839 C CA . ASN A 1 104 ? -8.297 -11.024 -1.367 1.00 60.84 104 ASN A CA 1
ATOM 840 C C . ASN A 1 104 ? -9.000 -9.760 -1.885 1.00 60.84 104 ASN A C 1
ATOM 842 O O . ASN A 1 104 ? -9.853 -9.205 -1.189 1.00 60.84 104 ASN A O 1
ATOM 846 N N . LEU A 1 105 ? -8.717 -9.357 -3.129 1.00 55.00 105 LEU A N 1
ATOM 847 C CA . LEU A 1 105 ? -9.386 -8.239 -3.803 1.00 55.00 105 LEU A CA 1
ATOM 848 C C . LEU A 1 105 ? -10.878 -8.481 -4.093 1.00 55.00 105 LEU A C 1
ATOM 850 O O . LEU A 1 105 ? -11.617 -7.510 -4.254 1.00 55.00 105 LEU A O 1
ATOM 854 N N . GLU A 1 106 ? -11.339 -9.730 -4.188 1.00 54.59 106 GLU A N 1
ATOM 855 C CA . GLU A 1 106 ? -12.772 -10.056 -4.316 1.00 54.59 106 GLU A CA 1
ATOM 856 C C . GLU A 1 106 ? -13.549 -9.769 -3.029 1.00 54.59 106 GLU A C 1
ATOM 858 O O . GLU A 1 106 ? -14.721 -9.415 -3.091 1.00 54.59 106 GLU A O 1
ATOM 863 N N . SER A 1 107 ? -12.892 -9.894 -1.873 1.00 59.38 107 SER A N 1
ATOM 864 C CA . SER A 1 107 ? -13.521 -9.739 -0.555 1.00 59.38 107 SER A CA 1
ATOM 865 C C . SER A 1 107 ? -13.581 -8.297 -0.038 1.00 59.38 107 SER A C 1
ATOM 867 O O . SER A 1 107 ? -14.211 -8.040 0.987 1.00 59.38 107 SER A O 1
ATOM 869 N N . GLN A 1 108 ? -12.907 -7.354 -0.706 1.00 57.25 108 GLN A N 1
ATOM 870 C CA . GLN A 1 108 ? -12.869 -5.963 -0.263 1.00 57.25 108 GLN A CA 1
ATOM 871 C C . GLN A 1 108 ? -14.123 -5.187 -0.697 1.00 57.25 108 GLN A C 1
ATOM 873 O O . GLN A 1 108 ? -14.611 -5.382 -1.814 1.00 57.25 108 GLN A O 1
ATOM 878 N N . PRO A 1 109 ? -14.646 -4.292 0.164 1.00 49.56 109 PRO A N 1
ATOM 879 C CA . PRO A 1 109 ? -15.828 -3.503 -0.147 1.00 49.56 109 PRO A CA 1
ATOM 880 C C . PRO A 1 109 ? -15.591 -2.605 -1.366 1.00 49.56 109 PRO A C 1
ATOM 882 O O . PRO A 1 109 ? -14.586 -1.905 -1.483 1.00 49.56 109 PRO A O 1
ATOM 885 N N . HIS A 1 110 ? -16.557 -2.632 -2.279 1.00 47.84 110 HIS A N 1
ATOM 886 C CA . HIS A 1 110 ? -16.587 -1.819 -3.485 1.00 47.84 110 HIS A CA 1
ATOM 887 C C . HIS A 1 110 ? -16.895 -0.353 -3.144 1.00 47.84 110 HIS A C 1
ATOM 889 O O . HIS A 1 110 ? -18.033 -0.019 -2.826 1.00 47.84 110 HIS A O 1
ATOM 895 N N . LEU A 1 111 ? -15.898 0.532 -3.234 1.00 51.19 111 LEU A N 1
ATOM 896 C CA . LEU A 1 111 ? -16.056 1.982 -3.028 1.00 51.19 111 LEU A CA 1
ATOM 897 C C . LEU A 1 111 ? -16.116 2.769 -4.347 1.00 51.19 111 LEU A C 1
ATOM 899 O O . LEU A 1 111 ? -15.713 3.923 -4.410 1.00 51.19 111 LEU A O 1
ATOM 903 N N . CYS A 1 112 ? -16.638 2.164 -5.413 1.00 49.56 112 CYS A N 1
ATOM 904 C CA . CYS A 1 112 ? -16.890 2.849 -6.679 1.00 49.56 112 CYS A CA 1
ATOM 905 C C . CYS A 1 112 ? -18.185 3.676 -6.603 1.00 49.56 112 CYS A C 1
ATOM 907 O O . CYS A 1 112 ? -19.172 3.394 -7.279 1.00 49.56 112 CYS A O 1
ATOM 909 N N . LYS A 1 113 ? -18.181 4.725 -5.776 1.00 45.75 113 LYS A N 1
ATOM 910 C CA . LYS A 1 113 ? -18.975 5.915 -6.084 1.00 45.75 113 LYS A CA 1
ATOM 911 C C . LYS A 1 113 ? -18.083 6.786 -6.949 1.00 45.75 113 LYS A C 1
ATOM 913 O O . LYS A 1 113 ? -17.114 7.349 -6.456 1.00 45.75 113 LYS A O 1
ATOM 918 N N . VAL A 1 114 ? -18.390 6.836 -8.243 1.00 45.91 114 VAL A N 1
ATOM 919 C CA . VAL A 1 114 ? -17.806 7.805 -9.173 1.00 45.91 114 VAL A CA 1
ATOM 920 C C . VAL A 1 114 ? -18.365 9.175 -8.791 1.00 45.91 114 VAL A C 1
ATOM 922 O O . VAL A 1 114 ? -19.272 9.692 -9.429 1.00 45.91 114 VAL A O 1
ATOM 925 N N . GLU A 1 115 ? -17.883 9.727 -7.686 1.00 41.44 115 GLU A N 1
ATOM 926 C CA . GLU A 1 115 ? -17.892 11.165 -7.486 1.00 41.44 115 GLU A CA 1
ATOM 927 C C . GLU A 1 115 ? -16.476 11.641 -7.768 1.00 41.44 115 GLU A C 1
ATOM 929 O O . GLU A 1 115 ? -15.485 11.029 -7.366 1.00 41.44 115 GLU A O 1
ATOM 934 N N . GLU A 1 116 ? -16.409 12.654 -8.617 1.00 49.41 116 GLU A N 1
ATOM 935 C CA . GLU A 1 116 ? -15.223 13.052 -9.339 1.00 49.41 116 GLU A CA 1
ATOM 936 C C . GL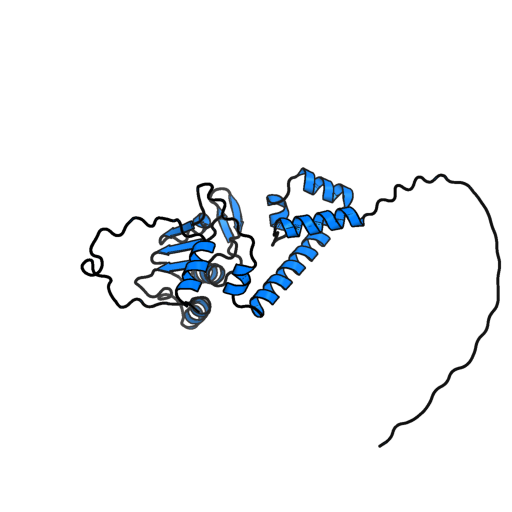U A 1 116 ? -14.003 13.264 -8.440 1.00 49.41 116 GLU A C 1
ATOM 938 O O . GLU A 1 116 ? -14.063 13.751 -7.313 1.00 49.41 116 GLU A O 1
ATOM 943 N N . THR A 1 117 ? -12.856 13.051 -9.078 1.00 47.62 117 THR A N 1
ATOM 944 C CA . THR A 1 117 ? -11.535 13.528 -8.682 1.00 47.62 117 THR A CA 1
ATOM 945 C C . THR A 1 117 ? -10.784 12.634 -7.690 1.00 47.62 117 THR A C 1
ATOM 947 O O . THR A 1 117 ? -10.975 12.665 -6.483 1.00 47.62 117 THR A O 1
ATOM 950 N N . LYS A 1 118 ? -9.770 11.957 -8.248 1.00 49.62 118 LYS A N 1
ATOM 951 C CA . LYS A 1 118 ? -8.499 11.568 -7.616 1.00 49.62 118 LYS A CA 1
ATOM 952 C C . LYS A 1 118 ? -8.201 10.081 -7.370 1.00 49.62 118 LYS A C 1
ATOM 954 O O . LYS A 1 118 ? -7.300 9.796 -6.597 1.00 49.62 118 LYS A O 1
ATOM 959 N N . GLU A 1 119 ? -8.759 9.130 -8.108 1.00 56.34 119 GLU A N 1
ATOM 960 C CA . GLU A 1 119 ? -8.389 7.710 -7.907 1.00 56.34 119 GLU A CA 1
ATOM 961 C C . GLU A 1 119 ? -6.944 7.363 -8.327 1.00 56.34 119 GLU A C 1
ATOM 963 O O . GLU A 1 119 ? -6.274 6.569 -7.669 1.00 56.34 119 GLU A O 1
ATOM 968 N N . ILE A 1 120 ? -6.417 8.017 -9.368 1.00 54.53 120 ILE A N 1
ATOM 969 C CA . ILE A 1 120 ? -5.088 7.719 -9.920 1.00 54.53 120 ILE A CA 1
ATOM 970 C C . ILE A 1 120 ? -4.078 8.797 -9.531 1.00 54.53 120 ILE A C 1
ATOM 972 O O . ILE A 1 120 ? -4.301 9.994 -9.758 1.00 54.53 120 ILE A O 1
ATOM 976 N N . GLY A 1 121 ? -2.954 8.374 -8.957 1.00 55.03 121 GLY A N 1
ATOM 977 C CA . GLY A 1 121 ? -1.769 9.207 -8.788 1.00 55.03 121 GLY A CA 1
ATOM 978 C C . GLY A 1 121 ? -0.763 8.933 -9.895 1.00 55.03 121 GLY A C 1
ATOM 979 O O . GLY A 1 121 ? -0.359 7.789 -10.086 1.00 55.03 121 GLY A O 1
ATOM 980 N N . THR A 1 122 ? -0.328 9.973 -10.604 1.00 57.62 122 THR A N 1
ATOM 981 C CA . THR A 1 122 ? 0.729 9.842 -11.615 1.00 57.62 122 THR A CA 1
ATOM 982 C C . THR A 1 122 ? 2.036 10.383 -11.062 1.00 57.62 122 THR A C 1
ATOM 984 O O . THR A 1 122 ? 2.147 11.575 -10.774 1.00 57.62 122 THR A O 1
ATOM 987 N N . VAL A 1 123 ? 3.045 9.523 -10.951 1.00 56.59 123 VAL A N 1
ATOM 988 C CA . VAL A 1 123 ? 4.405 9.924 -10.578 1.00 56.59 123 VAL A CA 1
ATOM 989 C C . VAL A 1 123 ? 5.224 10.051 -11.858 1.00 56.59 123 VAL A C 1
ATOM 991 O O . VAL A 1 123 ? 5.512 9.072 -12.548 1.00 56.59 123 VAL A O 1
ATOM 994 N N . HIS A 1 124 ? 5.591 11.284 -12.195 1.00 57.31 124 HIS A N 1
ATOM 995 C CA . HIS A 1 124 ? 6.463 11.591 -13.326 1.00 57.31 124 HIS A CA 1
ATOM 996 C C . HIS A 1 124 ? 7.872 11.827 -12.811 1.00 57.31 124 HIS A C 1
ATOM 998 O O . HIS A 1 124 ? 7.999 12.786 -12.064 1.00 57.31 124 HIS A O 1
ATOM 1004 N N . ARG A 1 125 ? 8.877 11.047 -13.262 1.00 52.19 125 ARG A N 1
ATOM 1005 C CA . ARG A 1 125 ? 10.366 11.182 -13.166 1.00 52.19 125 ARG A CA 1
ATOM 1006 C C . ARG A 1 125 ? 11.020 11.727 -11.873 1.00 52.19 125 ARG A C 1
ATOM 1008 O O . ARG A 1 125 ? 12.117 11.306 -11.524 1.00 52.19 125 ARG A O 1
ATOM 1015 N N . ARG A 1 126 ? 10.415 12.680 -11.176 1.00 52.59 126 ARG A N 1
ATOM 1016 C CA . ARG A 1 126 ? 10.748 13.212 -9.862 1.00 52.59 126 ARG A CA 1
ATOM 1017 C C . ARG A 1 126 ? 10.076 12.385 -8.767 1.00 52.59 126 ARG A C 1
ATOM 1019 O O . ARG A 1 126 ? 8.943 11.937 -8.894 1.00 52.59 126 ARG A O 1
ATOM 1026 N N . ARG A 1 127 ? 10.833 12.222 -7.684 1.00 60.41 127 ARG A N 1
ATOM 1027 C CA . ARG A 1 127 ? 10.633 11.375 -6.494 1.00 60.41 127 ARG A CA 1
ATOM 1028 C C . ARG A 1 127 ? 9.477 11.836 -5.598 1.00 60.41 127 ARG A C 1
ATOM 1030 O O . ARG A 1 127 ? 9.542 11.698 -4.383 1.00 60.41 127 ARG A O 1
ATOM 1037 N N . ASP A 1 128 ? 8.478 12.486 -6.174 1.00 74.06 128 ASP A N 1
ATOM 1038 C CA . ASP A 1 128 ? 7.430 13.137 -5.411 1.00 74.06 128 ASP A CA 1
ATOM 1039 C C . ASP A 1 128 ? 6.255 12.176 -5.232 1.00 74.06 128 ASP A C 1
ATOM 1041 O O . ASP A 1 128 ? 5.272 12.189 -5.971 1.00 74.06 128 ASP A O 1
ATOM 1045 N N . PHE A 1 129 ? 6.382 11.286 -4.251 1.00 83.44 129 PHE A N 1
ATOM 1046 C CA . PHE A 1 129 ? 5.314 10.357 -3.890 1.00 83.44 129 PHE A CA 1
ATOM 1047 C C . PHE A 1 129 ? 4.126 11.056 -3.214 1.00 83.44 129 PHE A C 1
ATOM 1049 O O . PHE A 1 129 ? 3.099 10.421 -2.989 1.00 83.44 129 PHE A O 1
ATOM 1056 N N . ASN A 1 130 ? 4.196 12.367 -2.955 1.00 79.88 130 ASN A N 1
ATOM 1057 C CA . ASN A 1 130 ? 3.072 13.114 -2.388 1.00 79.88 130 ASN A CA 1
ATOM 1058 C C . ASN A 1 130 ? 1.850 13.118 -3.309 1.00 79.88 130 ASN A C 1
ATOM 1060 O O . ASN A 1 130 ? 0.719 13.204 -2.835 1.00 79.88 130 ASN A O 1
ATOM 1064 N N . TYR A 1 131 ? 2.050 12.960 -4.622 1.00 78.12 131 TYR A N 1
ATOM 1065 C CA . TYR A 1 131 ? 0.944 12.813 -5.571 1.00 78.12 131 TYR A CA 1
ATOM 1066 C C . TYR A 1 131 ? 0.152 11.510 -5.385 1.00 78.12 131 TYR A C 1
ATOM 1068 O O . TYR A 1 131 ? -0.941 11.395 -5.941 1.00 78.12 131 TYR A O 1
ATOM 1076 N N . LEU A 1 132 ? 0.677 10.557 -4.606 1.00 80.88 132 LEU A N 1
ATOM 1077 C CA . LEU A 1 132 ? 0.035 9.283 -4.279 1.00 80.88 132 LEU A CA 1
ATOM 1078 C C . LEU A 1 132 ? -0.833 9.346 -3.012 1.00 80.88 132 LEU A C 1
ATOM 1080 O O . LEU A 1 132 ? -1.557 8.393 -2.732 1.00 80.88 132 LEU A O 1
ATOM 1084 N N . VAL A 1 133 ? -0.818 10.457 -2.267 1.00 81.38 133 VAL A N 1
ATOM 1085 C CA . VAL A 1 133 ? -1.695 10.625 -1.099 1.00 81.38 133 VAL A CA 1
ATOM 1086 C C . VAL A 1 133 ? -3.158 10.572 -1.549 1.00 81.38 133 VAL A C 1
ATOM 1088 O O . VAL A 1 133 ? -3.555 11.264 -2.491 1.00 81.38 133 VAL A O 1
ATOM 1091 N N . ASN A 1 134 ? -3.950 9.741 -0.864 1.00 73.94 134 ASN A N 1
ATOM 1092 C CA . ASN A 1 134 ? -5.363 9.462 -1.147 1.00 73.94 134 ASN A CA 1
ATOM 1093 C C . ASN A 1 134 ? -5.627 8.857 -2.537 1.00 73.94 134 ASN A C 1
ATOM 1095 O O . ASN A 1 134 ? -6.705 9.044 -3.098 1.00 73.94 134 ASN A O 1
ATOM 1099 N N . ARG A 1 135 ? -4.644 8.157 -3.116 1.00 76.44 135 ARG A N 1
ATOM 1100 C CA . ARG A 1 135 ? -4.786 7.466 -4.407 1.00 76.44 135 ARG A CA 1
ATOM 1101 C C . ARG A 1 135 ? -4.972 5.975 -4.205 1.00 76.44 135 ARG A C 1
ATOM 1103 O O . ARG A 1 135 ? -4.471 5.415 -3.237 1.00 76.44 135 ARG A O 1
ATOM 1110 N N . THR A 1 136 ? -5.669 5.339 -5.140 1.00 74.69 136 THR A N 1
ATOM 1111 C CA . THR A 1 136 ? -5.925 3.892 -5.123 1.00 74.69 136 THR A CA 1
ATOM 1112 C C . THR A 1 136 ? -5.014 3.130 -6.079 1.00 74.69 136 THR A C 1
ATOM 1114 O O . THR A 1 136 ? -4.870 1.922 -5.933 1.00 74.69 136 THR A O 1
ATOM 1117 N N . VAL A 1 137 ? -4.380 3.818 -7.035 1.00 77.62 137 VAL A N 1
ATOM 1118 C CA . VAL A 1 137 ? -3.416 3.256 -7.993 1.00 77.62 137 VAL A CA 1
ATOM 1119 C C . VAL A 1 137 ? -2.296 4.267 -8.245 1.00 77.62 137 VAL A C 1
ATOM 1121 O O . VAL A 1 137 ? -2.559 5.464 -8.409 1.00 77.62 137 VAL A O 1
ATOM 1124 N N . ALA A 1 138 ? -1.055 3.787 -8.333 1.00 84.38 138 ALA A N 1
ATOM 1125 C CA . ALA A 1 138 ? 0.079 4.573 -8.809 1.00 84.38 138 ALA A CA 1
ATOM 1126 C C . ALA A 1 138 ? 0.412 4.227 -10.266 1.00 84.38 138 ALA A C 1
ATOM 1128 O O . ALA A 1 138 ? 0.717 3.078 -10.585 1.00 84.38 138 ALA A O 1
ATOM 1129 N N . LEU A 1 139 ? 0.422 5.233 -11.140 1.00 83.56 139 LEU A N 1
ATOM 1130 C CA . LEU A 1 139 ? 0.966 5.127 -12.493 1.00 83.56 139 LEU A CA 1
ATOM 1131 C C . LEU A 1 139 ? 2.327 5.817 -12.550 1.00 83.56 139 LEU A C 1
ATOM 1133 O O . LEU A 1 139 ? 2.450 7.002 -12.228 1.00 83.56 139 LEU A O 1
ATOM 1137 N N . MET A 1 140 ? 3.353 5.087 -12.975 1.00 86.19 140 MET A N 1
ATOM 1138 C CA . MET A 1 140 ? 4.719 5.593 -13.070 1.00 86.19 140 MET A CA 1
ATOM 1139 C C . MET A 1 140 ? 5.223 5.539 -14.502 1.00 86.19 140 MET A C 1
ATOM 1141 O O . MET A 1 140 ? 5.256 4.478 -15.127 1.00 86.19 140 MET A O 1
ATOM 1145 N N . ARG A 1 141 ? 5.680 6.686 -15.006 1.00 82.12 141 ARG A N 1
ATOM 1146 C CA . ARG A 1 141 ? 6.259 6.790 -16.348 1.00 82.12 141 ARG A CA 1
ATOM 1147 C C . ARG A 1 141 ? 7.765 6.995 -16.272 1.00 82.12 141 ARG A C 1
ATOM 1149 O O . ARG A 1 141 ? 8.219 7.998 -15.719 1.00 82.12 141 ARG A O 1
ATOM 1156 N N . ASP A 1 142 ? 8.501 6.056 -16.859 1.00 83.50 142 ASP A N 1
ATOM 1157 C CA . ASP A 1 142 ? 9.962 5.956 -16.820 1.00 83.50 142 ASP A CA 1
ATOM 1158 C C . ASP A 1 142 ? 10.530 6.234 -15.409 1.00 83.50 142 ASP A C 1
ATOM 1160 O O . ASP A 1 142 ? 11.312 7.179 -15.235 1.00 83.50 142 ASP A O 1
ATOM 1164 N N . PRO A 1 143 ? 10.103 5.482 -14.373 1.00 87.19 143 PRO A N 1
ATOM 1165 C CA . PRO A 1 143 ? 10.678 5.629 -13.041 1.00 87.19 143 PRO A CA 1
ATOM 1166 C C . PRO A 1 143 ? 12.176 5.305 -13.056 1.00 87.19 143 PRO A C 1
ATOM 1168 O O . PRO A 1 143 ? 12.630 4.408 -13.761 1.00 87.19 143 PRO A O 1
ATOM 1171 N N . ILE A 1 144 ? 12.946 6.045 -12.255 1.00 85.12 144 ILE A N 1
ATOM 1172 C CA . ILE A 1 144 ? 14.390 5.843 -12.093 1.00 85.12 144 ILE A CA 1
ATOM 1173 C C . ILE A 1 144 ? 14.647 5.491 -10.633 1.00 85.12 144 ILE A C 1
ATOM 1175 O O . ILE A 1 144 ? 14.480 6.343 -9.750 1.00 85.12 144 ILE A O 1
ATOM 1179 N N . VAL A 1 145 ? 15.076 4.254 -10.375 1.00 89.38 145 VAL A N 1
ATOM 1180 C CA . VAL A 1 145 ? 15.458 3.830 -9.026 1.00 89.38 145 VAL A CA 1
ATOM 1181 C C . VAL A 1 145 ? 16.949 4.067 -8.830 1.00 89.38 145 VAL A C 1
ATOM 1183 O O . VAL A 1 145 ? 17.802 3.474 -9.485 1.00 89.38 145 VAL A O 1
ATOM 1186 N N . THR A 1 146 ? 17.262 4.965 -7.903 1.00 88.12 146 THR A N 1
ATOM 1187 C CA . THR A 1 146 ? 18.633 5.319 -7.530 1.00 88.12 146 THR A CA 1
ATOM 1188 C C . THR A 1 146 ? 18.999 4.674 -6.197 1.00 88.12 146 THR A C 1
ATOM 1190 O O . THR A 1 146 ? 18.119 4.297 -5.421 1.00 88.12 146 THR A O 1
ATOM 1193 N N . LYS A 1 147 ? 20.293 4.629 -5.857 1.00 88.12 147 LYS A N 1
ATOM 1194 C CA . LYS A 1 147 ? 20.746 4.169 -4.529 1.00 88.12 147 LYS A CA 1
ATOM 1195 C C . LYS A 1 147 ? 20.089 4.932 -3.372 1.00 88.12 147 LYS A C 1
ATOM 1197 O O . LYS A 1 147 ? 19.868 4.347 -2.321 1.00 88.12 147 LYS A O 1
ATOM 1202 N N . ALA A 1 148 ? 19.760 6.210 -3.579 1.00 86.81 148 ALA A N 1
ATOM 1203 C CA . ALA A 1 148 ? 19.107 7.049 -2.578 1.00 86.81 148 ALA A CA 1
ATOM 1204 C C . ALA A 1 148 ? 17.613 6.734 -2.408 1.00 86.81 148 ALA A C 1
ATOM 1206 O O . ALA A 1 148 ? 17.075 6.941 -1.332 1.00 86.81 148 ALA A O 1
ATOM 1207 N N . THR A 1 149 ? 16.944 6.244 -3.455 1.00 87.69 149 THR A N 1
ATOM 1208 C CA . THR A 1 149 ? 15.484 6.033 -3.463 1.00 87.69 149 THR A CA 1
ATOM 1209 C C . THR A 1 149 ? 15.091 4.565 -3.385 1.00 87.69 149 THR A C 1
ATOM 1211 O O . THR A 1 149 ? 13.907 4.254 -3.333 1.00 87.69 149 THR A O 1
ATOM 1214 N N . LYS A 1 150 ? 16.058 3.641 -3.413 1.00 90.25 150 LYS A N 1
ATOM 1215 C CA . LYS A 1 150 ? 15.784 2.200 -3.466 1.00 90.25 150 LYS A CA 1
ATOM 1216 C C . LYS A 1 150 ? 14.897 1.724 -2.316 1.00 90.25 150 LYS A C 1
ATOM 1218 O O . LYS A 1 150 ? 14.030 0.899 -2.551 1.00 90.25 150 LYS A O 1
ATOM 1223 N N . ASN A 1 151 ? 15.078 2.264 -1.110 1.00 89.81 151 ASN A N 1
ATOM 1224 C CA . ASN A 1 151 ? 14.290 1.859 0.052 1.00 89.81 151 ASN A CA 1
ATOM 1225 C C . ASN A 1 151 ? 12.844 2.347 -0.070 1.00 89.81 151 ASN A C 1
ATOM 1227 O O . ASN A 1 151 ? 11.935 1.567 0.173 1.00 89.81 151 ASN A O 1
ATOM 1231 N N . ASP A 1 152 ? 12.627 3.572 -0.552 1.00 90.06 152 ASP A N 1
ATOM 1232 C CA . ASP A 1 152 ? 11.277 4.094 -0.781 1.00 90.06 152 ASP A CA 1
ATOM 1233 C C . ASP A 1 152 ? 10.529 3.264 -1.832 1.00 90.06 152 ASP A C 1
ATOM 1235 O O . ASP A 1 152 ? 9.362 2.925 -1.650 1.00 90.06 152 ASP A O 1
ATOM 1239 N N . TYR A 1 153 ? 11.214 2.881 -2.917 1.00 90.62 153 TYR A N 1
ATOM 1240 C CA . TYR A 1 153 ? 10.644 1.990 -3.928 1.00 90.62 153 TYR A CA 1
ATOM 1241 C C . TYR A 1 153 ? 10.431 0.568 -3.400 1.00 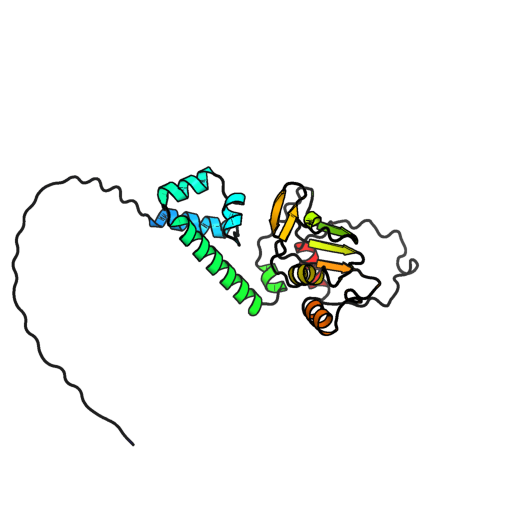90.62 153 TYR A C 1
ATOM 1243 O O . TYR A 1 153 ? 9.422 -0.033 -3.751 1.00 90.62 153 TYR A O 1
ATOM 1251 N N . LYS A 1 154 ? 11.320 0.031 -2.551 1.00 89.56 154 LYS A N 1
ATOM 1252 C CA . LYS A 1 154 ? 11.081 -1.254 -1.871 1.00 89.56 154 LYS A CA 1
ATOM 1253 C C . LYS A 1 154 ? 9.810 -1.172 -1.029 1.00 89.56 154 LYS A C 1
ATOM 1255 O O . LYS A 1 154 ? 8.960 -2.041 -1.172 1.00 89.56 154 LYS A O 1
ATOM 1260 N N . CYS A 1 155 ? 9.629 -0.101 -0.253 1.00 89.31 155 CYS A N 1
ATOM 1261 C CA . CYS A 1 155 ? 8.408 0.077 0.524 1.00 89.31 155 CYS A CA 1
ATOM 1262 C C . CYS A 1 155 ? 7.175 0.158 -0.382 1.00 89.31 155 CYS A C 1
ATOM 1264 O O . CYS A 1 155 ? 6.215 -0.583 -0.202 1.00 89.31 155 CYS A O 1
ATOM 1266 N N . LEU A 1 156 ? 7.220 1.007 -1.409 1.00 90.56 156 LEU A N 1
ATOM 1267 C CA . LEU A 1 156 ? 6.080 1.233 -2.292 1.00 90.56 156 LEU A CA 1
ATOM 1268 C C . LEU A 1 156 ? 5.691 -0.002 -3.118 1.00 90.56 156 LEU A C 1
ATOM 1270 O O . LEU A 1 156 ? 4.508 -0.310 -3.231 1.00 90.56 156 LEU A O 1
ATOM 1274 N N . LEU A 1 157 ? 6.669 -0.699 -3.702 1.00 89.69 157 LEU A N 1
ATOM 1275 C CA . LEU A 1 157 ? 6.437 -1.864 -4.563 1.00 89.69 157 LEU A CA 1
ATOM 1276 C C . LEU A 1 157 ? 6.209 -3.145 -3.752 1.00 89.69 157 LEU A C 1
ATOM 1278 O O . LEU A 1 157 ? 5.420 -3.993 -4.160 1.00 89.69 157 LEU A O 1
ATOM 1282 N N . GLY A 1 158 ? 6.859 -3.278 -2.593 1.00 86.19 158 GLY A N 1
ATOM 1283 C CA . GLY A 1 158 ? 6.629 -4.374 -1.647 1.00 86.19 158 GLY A CA 1
ATOM 1284 C C . GLY A 1 158 ? 5.290 -4.258 -0.917 1.00 86.19 158 GLY A C 1
ATOM 1285 O O . GLY A 1 158 ? 4.733 -5.261 -0.472 1.00 86.19 158 GLY A O 1
ATOM 1286 N N . GLY A 1 159 ? 4.724 -3.050 -0.862 1.00 76.94 159 GLY A N 1
ATOM 1287 C CA . GLY A 1 159 ? 3.485 -2.761 -0.148 1.00 76.94 159 GLY A CA 1
ATOM 1288 C C . GLY A 1 159 ? 3.677 -2.481 1.342 1.00 76.94 159 GLY A C 1
ATOM 1289 O O . GLY A 1 159 ? 2.703 -2.553 2.092 1.00 76.94 159 GLY A O 1
ATOM 1290 N N . ASP A 1 160 ? 4.902 -2.156 1.758 1.00 82.75 160 ASP A N 1
ATOM 1291 C CA . ASP A 1 160 ? 5.201 -1.669 3.100 1.00 82.75 160 ASP A CA 1
ATOM 1292 C C . ASP A 1 160 ? 4.837 -0.183 3.245 1.00 82.75 160 ASP A C 1
ATOM 1294 O O . ASP A 1 160 ? 4.575 0.542 2.281 1.00 82.75 160 ASP A O 1
ATOM 1298 N N . ARG A 1 161 ? 4.845 0.302 4.490 1.00 80.19 161 ARG A N 1
ATOM 1299 C CA . ARG A 1 161 ? 4.566 1.707 4.796 1.00 80.19 161 ARG A CA 1
ATOM 1300 C C . ARG A 1 161 ? 5.630 2.620 4.195 1.00 80.19 161 ARG A C 1
ATOM 1302 O O . ARG A 1 161 ? 6.789 2.586 4.602 1.00 80.19 161 ARG A O 1
ATOM 1309 N N . LEU A 1 162 ? 5.198 3.498 3.295 1.00 86.38 162 LEU A N 1
ATOM 1310 C CA . LEU A 1 162 ? 6.011 4.588 2.770 1.00 86.38 162 LEU A CA 1
ATOM 1311 C C . LEU A 1 162 ? 5.533 5.922 3.356 1.00 86.38 162 LEU A C 1
ATOM 1313 O O . LEU A 1 162 ? 4.386 6.318 3.149 1.00 86.38 162 LEU A O 1
ATOM 1317 N N . GLU A 1 163 ? 6.410 6.604 4.091 1.00 86.12 163 GLU A N 1
ATOM 1318 C CA . GLU A 1 163 ? 6.169 7.964 4.582 1.00 86.12 163 GLU A CA 1
ATOM 1319 C C . GLU A 1 163 ? 6.405 8.976 3.456 1.00 86.12 163 GLU A C 1
ATOM 1321 O O . GLU A 1 163 ? 7.425 8.938 2.767 1.00 86.12 163 GLU A O 1
ATOM 1326 N N . VAL A 1 164 ? 5.460 9.895 3.274 1.00 85.56 164 VAL A N 1
ATOM 1327 C CA . VAL A 1 164 ? 5.538 10.975 2.293 1.00 85.56 164 VAL A CA 1
ATOM 1328 C C . VAL A 1 164 ? 5.292 12.320 2.972 1.00 85.56 164 VAL A C 1
ATOM 1330 O O . VAL A 1 164 ? 4.392 12.486 3.802 1.00 85.56 164 VAL A O 1
ATOM 1333 N N . ASN A 1 165 ? 6.138 13.291 2.637 1.00 75.00 165 ASN A N 1
ATOM 1334 C CA . ASN A 1 165 ? 6.095 14.633 3.204 1.00 75.00 165 ASN A CA 1
ATOM 1335 C C . ASN A 1 165 ? 5.123 15.500 2.407 1.00 75.00 165 ASN A C 1
ATOM 1337 O O . ASN A 1 165 ? 5.541 16.124 1.429 1.00 75.00 165 ASN A O 1
ATOM 1341 N N . ALA A 1 166 ? 3.854 15.596 2.821 1.00 63.16 166 ALA A N 1
ATOM 1342 C CA . ALA A 1 166 ? 2.958 16.541 2.167 1.00 63.16 166 ALA A CA 1
ATOM 1343 C C . ALA A 1 166 ? 3.522 17.959 2.306 1.00 63.16 166 ALA A C 1
ATOM 1345 O O . ALA A 1 166 ? 4.002 18.374 3.363 1.00 63.16 166 ALA A O 1
ATOM 1346 N N . SER A 1 167 ? 3.405 18.735 1.233 1.00 59.09 167 SER A N 1
ATOM 1347 C CA . SER A 1 167 ? 3.907 20.106 1.119 1.00 59.09 167 SER A CA 1
ATOM 1348 C C . SER A 1 167 ? 3.321 21.084 2.156 1.00 59.09 167 SER A C 1
ATOM 1350 O O . SER A 1 167 ? 3.757 22.229 2.228 1.00 59.09 167 SER A O 1
ATOM 1352 N N . ARG A 1 168 ? 2.365 20.640 2.990 1.00 56.62 168 ARG A N 1
ATOM 1353 C CA . ARG A 1 168 ? 1.764 21.378 4.115 1.00 56.62 168 ARG A CA 1
ATOM 1354 C C . ARG A 1 168 ? 2.004 20.745 5.499 1.00 56.62 168 ARG A C 1
ATOM 1356 O O . ARG A 1 168 ? 1.171 20.882 6.387 1.00 56.62 168 ARG A O 1
ATOM 1363 N N . GLY A 1 169 ? 3.135 20.070 5.702 1.00 54.22 169 GLY A N 1
ATOM 1364 C CA . GLY A 1 169 ? 3.688 19.785 7.039 1.00 54.22 169 GLY A CA 1
ATOM 1365 C C . GLY A 1 169 ? 3.081 18.607 7.810 1.00 54.22 169 GLY A C 1
ATOM 1366 O O . GLY A 1 169 ? 3.639 18.212 8.831 1.00 54.22 169 GLY A O 1
ATOM 1367 N N . ALA A 1 170 ? 1.992 18.007 7.329 1.00 68.12 170 ALA A N 1
ATOM 1368 C CA . ALA A 1 170 ? 1.505 16.737 7.854 1.00 68.12 170 ALA A CA 1
ATOM 1369 C C . ALA A 1 170 ? 2.271 15.573 7.204 1.00 68.12 170 ALA A C 1
ATOM 1371 O O . ALA A 1 170 ? 2.416 15.506 5.982 1.00 68.12 170 ALA A O 1
ATOM 1372 N N . ARG A 1 171 ? 2.775 14.655 8.033 1.00 76.50 171 ARG A N 1
ATOM 1373 C CA . ARG A 1 171 ? 3.338 13.381 7.573 1.00 76.50 171 ARG A CA 1
ATOM 1374 C C . ARG A 1 171 ? 2.185 12.481 7.155 1.00 76.50 171 ARG A C 1
ATOM 1376 O O . ARG A 1 171 ? 1.266 12.268 7.944 1.00 76.50 171 ARG A O 1
ATOM 1383 N N . HIS A 1 172 ? 2.236 11.962 5.935 1.00 81.81 172 HIS A N 1
ATOM 1384 C CA . HIS A 1 172 ? 1.265 10.987 5.454 1.00 81.81 172 HIS A CA 1
ATOM 1385 C C . HIS A 1 172 ? 1.962 9.658 5.211 1.00 81.81 172 HIS A C 1
ATOM 1387 O O . HIS A 1 172 ? 3.090 9.619 4.729 1.00 81.81 172 HIS A O 1
ATOM 1393 N N . PHE A 1 173 ? 1.278 8.564 5.522 1.00 84.94 173 PHE A N 1
ATOM 1394 C CA . PHE A 1 173 ? 1.711 7.234 5.123 1.00 84.94 173 PHE A CA 1
ATOM 1395 C C . PHE A 1 173 ? 0.870 6.798 3.940 1.00 84.94 173 PHE A C 1
ATOM 1397 O O . PHE A 1 173 ? -0.358 6.890 3.981 1.00 84.94 173 PHE A O 1
ATOM 1404 N N . LEU A 1 174 ? 1.526 6.333 2.883 1.00 83.44 174 LEU A N 1
ATOM 1405 C CA . LEU A 1 174 ? 0.812 5.745 1.767 1.00 83.44 174 LEU A CA 1
ATOM 1406 C C . LEU A 1 174 ? 0.263 4.377 2.183 1.00 83.44 174 LEU A C 1
ATOM 1408 O O . LEU A 1 174 ? 1.012 3.567 2.743 1.00 83.44 174 LEU A O 1
ATOM 1412 N N . PRO A 1 175 ? -1.025 4.098 1.915 1.00 80.00 175 PRO A N 1
ATOM 1413 C CA . PRO A 1 175 ? -1.522 2.737 1.991 1.00 80.00 175 PRO A CA 1
ATOM 1414 C C . PRO A 1 175 ? -0.841 1.887 0.911 1.00 80.00 175 PRO A C 1
ATOM 1416 O O . PRO A 1 175 ? -0.279 2.404 -0.058 1.00 80.00 175 PRO A O 1
ATOM 1419 N N . ARG A 1 176 ? -0.927 0.563 1.049 1.00 83.62 176 ARG A N 1
ATOM 1420 C CA . ARG A 1 176 ? -0.512 -0.350 -0.017 1.00 83.62 176 ARG A CA 1
ATOM 1421 C C . ARG A 1 176 ? -1.395 -0.120 -1.242 1.00 83.62 176 ARG A C 1
ATOM 1423 O O . ARG A 1 176 ? -2.601 -0.352 -1.182 1.00 83.62 176 ARG A O 1
ATOM 1430 N N . ILE A 1 177 ? -0.784 0.300 -2.345 1.00 81.38 177 ILE A N 1
ATOM 1431 C CA . ILE A 1 177 ? -1.469 0.560 -3.615 1.00 81.38 177 ILE A CA 1
ATOM 1432 C C . ILE A 1 177 ? -0.813 -0.224 -4.753 1.00 81.38 177 ILE A C 1
ATOM 1434 O O . ILE A 1 177 ? 0.410 -0.368 -4.764 1.00 81.38 177 ILE A O 1
ATOM 1438 N N . PRO A 1 178 ? -1.586 -0.734 -5.727 1.00 84.06 178 PRO A N 1
ATOM 1439 C CA . PRO A 1 178 ? -1.026 -1.277 -6.955 1.00 84.06 178 PRO A CA 1
ATOM 1440 C C . PRO A 1 178 ? -0.236 -0.200 -7.704 1.00 84.06 178 PRO A C 1
ATOM 1442 O O . PRO A 1 178 ? -0.689 0.939 -7.860 1.00 84.06 178 PRO A O 1
ATOM 1445 N N . VAL A 1 179 ? 0.936 -0.589 -8.201 1.00 87.31 179 VAL A N 1
ATOM 1446 C CA . VAL A 1 179 ? 1.813 0.270 -8.997 1.00 87.31 179 VAL A CA 1
ATOM 1447 C C . VAL A 1 179 ? 1.935 -0.302 -10.400 1.00 87.31 179 VAL A C 1
ATOM 1449 O O . VAL A 1 179 ? 2.327 -1.453 -10.575 1.00 87.31 179 VAL A O 1
ATOM 1452 N N . ILE A 1 180 ? 1.63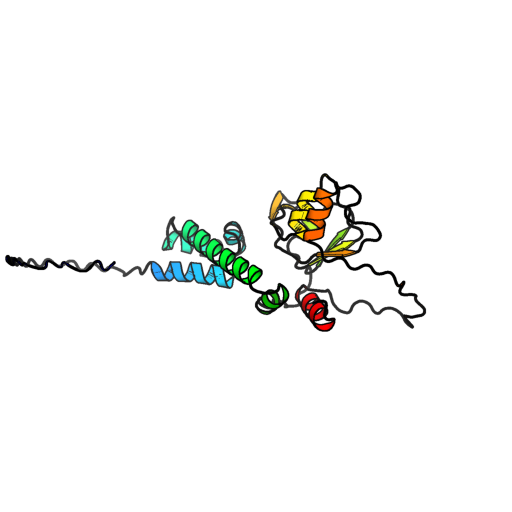4 0.514 -11.406 1.00 88.06 180 ILE A N 1
ATOM 1453 C CA . ILE A 1 180 ? 1.887 0.193 -12.810 1.00 88.06 180 ILE A CA 1
ATOM 1454 C C . ILE A 1 180 ? 2.990 1.117 -13.292 1.00 88.06 180 ILE A C 1
ATOM 1456 O O . ILE A 1 180 ? 2.809 2.333 -13.387 1.00 88.06 180 ILE A O 1
ATOM 1460 N N . ALA A 1 181 ? 4.139 0.528 -13.595 1.00 87.81 181 ALA A N 1
ATOM 1461 C CA . ALA A 1 181 ? 5.282 1.237 -14.131 1.00 87.81 181 ALA A CA 1
ATOM 1462 C C . ALA A 1 181 ? 5.481 0.874 -15.602 1.00 87.81 181 ALA A C 1
ATOM 1464 O O . ALA A 1 181 ? 5.577 -0.299 -15.955 1.00 87.81 181 ALA A O 1
ATOM 1465 N N . THR A 1 182 ? 5.589 1.890 -16.451 1.00 87.06 182 THR A N 1
ATOM 1466 C CA . THR A 1 182 ? 6.041 1.734 -17.837 1.00 87.06 182 THR A CA 1
ATOM 1467 C C . THR A 1 182 ? 7.427 2.339 -17.955 1.00 87.06 182 THR A C 1
ATOM 1469 O O . THR A 1 182 ? 7.601 3.513 -17.615 1.00 87.06 182 THR A O 1
ATOM 1472 N N . ALA A 1 183 ? 8.396 1.573 -18.444 1.00 86.31 183 ALA A N 1
ATOM 1473 C CA . ALA A 1 183 ? 9.761 2.039 -18.623 1.00 86.31 183 ALA A CA 1
ATOM 1474 C C . ALA A 1 183 ? 10.317 1.581 -19.973 1.00 86.31 183 ALA A C 1
ATOM 1476 O O . ALA A 1 183 ? 10.090 0.455 -20.409 1.00 86.31 183 ALA A O 1
ATOM 1477 N N . SER A 1 184 ? 11.060 2.476 -20.616 1.00 84.44 184 SER A N 1
ATOM 1478 C CA . SER A 1 184 ? 11.849 2.190 -21.824 1.00 84.44 184 SER A CA 1
ATOM 1479 C C . SER A 1 184 ? 13.270 1.694 -21.520 1.00 84.44 184 SER A C 1
ATOM 1481 O O . SER A 1 184 ? 14.015 1.335 -22.429 1.00 84.44 184 SER A O 1
ATOM 1483 N N . ARG A 1 185 ? 13.658 1.703 -20.241 1.00 84.31 185 ARG A N 1
ATOM 1484 C CA . ARG A 1 185 ? 14.969 1.297 -19.720 1.00 84.31 185 ARG A CA 1
ATOM 1485 C C . ARG A 1 185 ? 14.776 0.387 -18.518 1.00 84.31 185 ARG A C 1
ATOM 1487 O O . ARG A 1 185 ? 13.686 0.338 -17.948 1.00 84.31 185 ARG A O 1
ATOM 1494 N N . GLU A 1 186 ? 15.831 -0.311 -18.125 1.00 85.75 186 GLU A N 1
ATOM 1495 C CA . GLU A 1 186 ? 15.782 -1.153 -16.940 1.00 85.75 186 GLU A CA 1
ATOM 1496 C C . GLU A 1 186 ? 15.616 -0.275 -15.683 1.00 85.75 186 GLU A C 1
ATOM 1498 O O . GLU A 1 186 ? 16.308 0.723 -15.472 1.00 85.75 186 GLU A O 1
ATOM 1503 N N . LEU A 1 187 ? 14.657 -0.646 -14.831 1.00 85.94 187 LEU A N 1
ATOM 1504 C CA . LEU A 1 187 ? 14.235 0.149 -13.674 1.00 85.94 187 LEU A CA 1
ATOM 1505 C C . LEU A 1 187 ? 15.375 0.411 -12.677 1.00 85.94 187 LEU A C 1
ATOM 1507 O O . LEU A 1 187 ? 15.444 1.464 -12.037 1.00 85.94 187 LEU A O 1
ATOM 1511 N N . CYS A 1 188 ? 16.250 -0.582 -12.531 1.00 89.44 188 CYS A N 1
ATOM 1512 C CA . CYS A 1 188 ? 17.235 -0.662 -11.463 1.00 89.44 188 CYS A CA 1
ATOM 1513 C C . CYS A 1 188 ? 18.676 -0.494 -11.944 1.00 89.44 188 CYS A C 1
ATOM 1515 O O . CYS A 1 188 ? 19.581 -0.867 -11.205 1.00 89.44 188 CYS A O 1
ATOM 1517 N N . ASP A 1 189 ? 18.912 0.067 -13.133 1.00 87.94 189 ASP A N 1
ATOM 1518 C CA . ASP A 1 189 ? 20.239 0.172 -13.769 1.00 87.94 189 ASP A CA 1
ATOM 1519 C C . ASP A 1 189 ? 21.377 0.645 -12.849 1.00 87.94 189 ASP A C 1
ATOM 1521 O O . ASP A 1 189 ? 22.521 0.223 -12.995 1.00 87.94 189 ASP A O 1
ATOM 1525 N N . GLN A 1 190 ? 21.070 1.493 -11.865 1.00 87.06 190 GLN A N 1
ATOM 1526 C CA . GLN A 1 190 ? 22.049 2.101 -10.956 1.00 87.06 190 GLN A CA 1
ATOM 1527 C C . GLN A 1 190 ? 22.262 1.329 -9.638 1.00 87.06 190 GLN A C 1
ATOM 1529 O O . GLN A 1 190 ? 22.971 1.811 -8.743 1.00 87.06 190 GLN A O 1
ATOM 1534 N N . LEU A 1 191 ? 21.621 0.171 -9.473 1.00 90.75 191 LEU A N 1
ATOM 1535 C CA . LEU A 1 191 ? 21.645 -0.622 -8.243 1.00 90.75 191 LEU A CA 1
ATOM 1536 C C . LEU A 1 191 ? 22.633 -1.793 -8.315 1.00 90.75 191 LEU A C 1
ATOM 1538 O O . LEU A 1 191 ? 23.006 -2.266 -9.387 1.00 90.75 191 LEU A O 1
ATOM 1542 N N . THR A 1 192 ? 23.047 -2.269 -7.138 1.00 92.50 192 THR A N 1
ATOM 1543 C CA . THR A 1 192 ? 23.840 -3.502 -7.001 1.00 92.50 192 THR A CA 1
ATOM 1544 C C . THR A 1 192 ? 22.994 -4.722 -7.365 1.00 92.50 192 THR A C 1
ATOM 1546 O O . THR A 1 192 ? 21.772 -4.667 -7.259 1.00 92.50 192 THR A O 1
ATOM 1549 N N . SER A 1 193 ? 23.614 -5.841 -7.748 1.00 92.25 193 SER A N 1
ATOM 1550 C CA . SER A 1 193 ? 22.888 -7.079 -8.084 1.00 92.25 193 SER A CA 1
ATOM 1551 C C . SER A 1 193 ? 21.953 -7.552 -6.964 1.00 92.25 193 SER A C 1
ATOM 1553 O O . SER A 1 193 ? 20.836 -7.975 -7.247 1.00 92.25 193 SER A O 1
ATOM 1555 N N . VAL A 1 194 ? 22.376 -7.412 -5.705 1.00 92.44 194 VAL A N 1
ATOM 1556 C CA . VAL A 1 194 ? 21.567 -7.743 -4.521 1.00 92.44 194 VAL A CA 1
ATOM 1557 C C . VAL A 1 194 ? 20.339 -6.834 -4.431 1.00 92.44 194 VAL A C 1
ATOM 1559 O O . VAL A 1 194 ? 19.214 -7.313 -4.369 1.00 92.44 194 VAL A O 1
ATOM 1562 N N . ASP A 1 195 ? 20.532 -5.515 -4.514 1.00 90.62 195 ASP A N 1
ATOM 1563 C CA . ASP A 1 195 ? 19.418 -4.562 -4.455 1.00 90.62 195 ASP A CA 1
ATOM 1564 C C . ASP A 1 195 ? 18.454 -4.701 -5.642 1.00 90.62 195 ASP A C 1
ATOM 1566 O O . ASP A 1 195 ? 17.251 -4.488 -5.475 1.00 90.62 195 ASP A O 1
ATOM 1570 N N . LYS A 1 196 ? 18.972 -5.043 -6.832 1.00 92.31 196 LYS A N 1
ATOM 1571 C CA . LYS A 1 196 ? 18.159 -5.348 -8.016 1.00 92.31 196 LYS A CA 1
ATOM 1572 C C . LYS A 1 196 ? 17.269 -6.561 -7.750 1.00 92.31 196 LYS A C 1
ATOM 1574 O O . LYS A 1 196 ? 16.065 -6.471 -7.965 1.00 92.31 196 LYS A O 1
ATOM 1579 N N . ALA A 1 197 ? 17.849 -7.668 -7.280 1.00 90.62 197 ALA A N 1
ATOM 1580 C CA . ALA A 1 197 ? 17.114 -8.903 -7.011 1.00 90.62 197 ALA A CA 1
ATOM 1581 C C . ALA A 1 197 ? 15.998 -8.683 -5.980 1.00 90.62 197 ALA A C 1
ATOM 1583 O O . ALA A 1 197 ? 14.858 -9.082 -6.217 1.00 90.62 197 ALA A O 1
ATOM 1584 N N . ASP A 1 198 ? 16.304 -7.966 -4.896 1.00 89.69 198 ASP A N 1
ATOM 1585 C CA . ASP A 1 198 ? 15.314 -7.597 -3.886 1.00 89.69 198 ASP A CA 1
ATOM 1586 C C . ASP A 1 198 ? 14.152 -6.806 -4.494 1.00 89.69 198 ASP A C 1
ATOM 1588 O O . ASP A 1 198 ? 12.994 -7.133 -4.250 1.00 89.69 198 ASP A O 1
ATOM 1592 N N . LEU A 1 199 ? 14.437 -5.773 -5.299 1.00 90.88 199 LEU A N 1
ATOM 1593 C CA . LEU A 1 199 ? 13.384 -4.938 -5.876 1.00 90.88 199 LEU A CA 1
ATOM 1594 C C . LEU A 1 199 ? 12.526 -5.723 -6.876 1.00 90.88 199 LEU A C 1
ATOM 1596 O O . LEU A 1 199 ? 11.301 -5.637 -6.840 1.00 90.88 199 LEU A O 1
ATOM 1600 N N . TYR A 1 200 ? 13.162 -6.504 -7.752 1.00 90.94 200 TYR A N 1
ATOM 1601 C CA . TYR A 1 200 ? 12.455 -7.302 -8.752 1.00 90.94 200 TYR A CA 1
ATOM 1602 C C . TYR A 1 200 ? 11.637 -8.440 -8.140 1.00 90.94 200 TYR A C 1
ATOM 1604 O O . TYR A 1 200 ? 10.649 -8.844 -8.745 1.00 90.94 200 TYR A O 1
ATOM 1612 N N . SER A 1 201 ? 11.959 -8.901 -6.927 1.00 89.81 201 SER A N 1
ATOM 1613 C CA . SER A 1 201 ? 11.112 -9.862 -6.206 1.00 89.81 201 SER A CA 1
ATOM 1614 C C . SER A 1 201 ? 9.705 -9.317 -5.907 1.00 89.81 201 SER A C 1
ATOM 1616 O O . SER A 1 201 ? 8.756 -10.088 -5.772 1.00 89.81 201 SER A O 1
ATOM 1618 N N . CYS A 1 202 ? 9.549 -7.988 -5.865 1.00 87.44 202 CYS A N 1
ATOM 1619 C CA . CYS A 1 202 ? 8.274 -7.308 -5.646 1.00 87.44 202 CYS A CA 1
ATOM 1620 C C . CYS A 1 202 ? 7.544 -6.946 -6.954 1.00 87.44 202 CYS A C 1
ATOM 1622 O O . CYS A 1 202 ? 6.475 -6.339 -6.907 1.00 87.44 202 CYS A O 1
ATOM 1624 N N . ILE A 1 203 ? 8.112 -7.260 -8.126 1.00 89.25 203 ILE A N 1
ATOM 1625 C CA . ILE A 1 203 ? 7.637 -6.766 -9.425 1.00 89.25 203 ILE A CA 1
ATOM 1626 C C . ILE A 1 203 ? 7.305 -7.936 -10.348 1.00 89.25 203 ILE A C 1
ATOM 1628 O O . ILE A 1 203 ? 8.101 -8.851 -10.536 1.00 89.25 203 ILE A O 1
ATOM 1632 N N . LYS A 1 204 ? 6.155 -7.856 -11.025 1.00 87.25 204 LYS A N 1
ATOM 1633 C CA . LYS A 1 204 ? 5.872 -8.691 -12.198 1.00 87.25 204 LYS A CA 1
ATOM 1634 C C . LYS A 1 204 ? 6.174 -7.895 -13.467 1.00 87.25 204 LYS A C 1
ATOM 1636 O O . LYS A 1 204 ? 5.486 -6.921 -13.765 1.00 87.25 204 LYS A O 1
ATOM 1641 N N . GLN A 1 205 ? 7.226 -8.286 -14.183 1.00 88.56 205 GLN A N 1
ATOM 1642 C CA . GLN A 1 205 ? 7.700 -7.587 -15.379 1.00 88.56 205 GLN A CA 1
ATOM 1643 C C . GLN A 1 205 ? 7.108 -8.191 -16.656 1.00 88.56 205 GLN A C 1
ATOM 1645 O O . GLN A 1 205 ? 7.088 -9.408 -16.828 1.00 88.56 205 GLN A O 1
ATOM 1650 N N . TYR A 1 206 ? 6.694 -7.321 -17.579 1.00 85.44 206 TYR A N 1
ATOM 1651 C CA . TYR A 1 206 ? 6.264 -7.686 -18.926 1.00 85.44 206 TYR A CA 1
ATOM 1652 C C . TYR A 1 206 ? 7.125 -6.944 -19.945 1.00 85.44 206 TYR A C 1
ATOM 1654 O O . TYR A 1 206 ? 7.219 -5.718 -19.901 1.00 85.44 206 TYR A O 1
ATOM 1662 N N . ASN A 1 207 ? 7.743 -7.683 -20.866 1.00 83.81 207 ASN A N 1
ATOM 1663 C CA . ASN A 1 207 ? 8.544 -7.103 -21.939 1.00 83.81 207 ASN A CA 1
ATOM 1664 C C . ASN A 1 207 ? 7.710 -7.043 -23.221 1.00 83.81 207 ASN A C 1
ATOM 1666 O O . ASN A 1 207 ? 7.314 -8.071 -23.771 1.00 83.81 207 ASN A O 1
ATOM 1670 N N . LEU A 1 208 ? 7.424 -5.829 -23.688 1.00 81.56 208 LEU A N 1
ATOM 1671 C CA . LEU A 1 208 ? 6.652 -5.595 -24.905 1.00 81.56 208 LEU A CA 1
ATOM 1672 C C . LEU A 1 208 ? 7.618 -5.373 -26.074 1.00 81.56 208 LEU A C 1
ATOM 1674 O O . LEU A 1 208 ? 8.194 -4.299 -26.213 1.00 81.56 208 LEU A O 1
ATOM 1678 N N . HIS A 1 209 ? 7.814 -6.405 -26.896 1.00 77.56 209 HIS A N 1
ATOM 1679 C CA . HIS A 1 209 ? 8.756 -6.367 -28.025 1.00 77.56 209 HIS A CA 1
ATOM 1680 C C . HIS A 1 209 ? 8.108 -5.974 -29.355 1.00 77.56 209 HIS A C 1
ATOM 1682 O O . HIS A 1 209 ? 8.792 -5.526 -30.272 1.00 77.56 209 HIS A O 1
ATOM 1688 N N . VAL A 1 210 ? 6.790 -6.146 -29.473 1.00 75.69 210 VAL A N 1
ATOM 1689 C CA . VAL A 1 210 ? 6.055 -5.837 -30.700 1.00 75.69 210 VAL A CA 1
ATOM 1690 C C . VAL A 1 210 ? 5.626 -4.379 -30.661 1.00 75.69 210 VAL A C 1
ATOM 1692 O O . VAL A 1 210 ? 4.837 -3.972 -29.807 1.00 75.69 210 VAL A O 1
ATOM 1695 N N . GLN A 1 211 ? 6.132 -3.588 -31.604 1.00 71.88 211 GLN A N 1
ATOM 1696 C CA . GLN A 1 211 ? 5.661 -2.226 -31.794 1.00 71.88 211 GLN A CA 1
ATOM 1697 C C . GLN A 1 211 ? 4.221 -2.258 -32.311 1.00 71.88 211 GLN A C 1
ATOM 1699 O O . GLN A 1 211 ? 3.938 -2.810 -33.374 1.00 71.88 211 GLN A O 1
ATOM 1704 N N . ILE A 1 212 ? 3.316 -1.610 -31.583 1.00 66.44 212 ILE A N 1
ATOM 1705 C CA . ILE A 1 212 ? 1.975 -1.326 -32.087 1.00 66.44 212 ILE A CA 1
ATOM 1706 C C . ILE A 1 212 ? 2.135 -0.207 -33.119 1.00 66.44 212 ILE A C 1
ATOM 1708 O O . ILE A 1 212 ? 2.326 0.954 -32.757 1.00 66.44 212 ILE A O 1
ATOM 1712 N N . ASN A 1 213 ? 2.154 -0.555 -34.407 1.00 54.88 213 ASN A N 1
ATOM 1713 C CA . ASN A 1 213 ? 2.205 0.452 -35.463 1.00 54.88 213 ASN A CA 1
ATOM 1714 C C . ASN A 1 213 ? 0.803 1.048 -35.702 1.00 54.88 213 ASN A C 1
ATOM 1716 O O . ASN A 1 213 ? -0.225 0.416 -35.448 1.00 54.88 213 ASN A O 1
ATOM 1720 N N . SER A 1 214 ? 0.760 2.269 -36.230 1.00 53.28 214 SER A N 1
ATOM 1721 C CA . SER A 1 214 ? -0.485 2.957 -36.594 1.00 53.28 214 SER A CA 1
ATOM 1722 C C . SER A 1 214 ? -1.255 2.291 -37.744 1.00 53.28 214 SER A C 1
ATOM 1724 O O . SER A 1 214 ? -2.410 2.617 -37.970 1.00 53.28 214 SER A O 1
ATOM 1726 N N . VAL A 1 215 ? -0.650 1.351 -38.474 1.00 52.16 215 VAL A N 1
ATOM 1727 C CA . VAL A 1 215 ? -1.300 0.581 -39.550 1.00 52.16 215 VAL A CA 1
ATOM 1728 C C . VAL A 1 215 ? -2.164 -0.557 -38.983 1.00 52.16 215 VAL A C 1
ATOM 1730 O O . VAL A 1 215 ? -3.185 -0.903 -39.576 1.00 52.16 215 VAL A O 1
ATOM 1733 N N . LEU A 1 216 ? -1.794 -1.113 -37.822 1.00 47.34 216 LEU A N 1
ATOM 1734 C CA . LEU A 1 216 ? -2.573 -2.105 -37.069 1.00 47.34 216 LEU A CA 1
ATOM 1735 C C . LEU A 1 216 ? -3.756 -1.458 -36.338 1.00 47.34 216 LEU A C 1
ATOM 1737 O O . LEU A 1 216 ? -4.802 -2.082 -36.180 1.00 47.34 216 LEU A O 1
ATOM 1741 N N . VAL A 1 217 ? -3.615 -0.193 -35.942 1.00 52.56 217 VAL A N 1
ATOM 1742 C CA . VAL A 1 217 ? -4.694 0.618 -35.370 1.00 52.56 217 VAL A CA 1
ATOM 1743 C C . VAL A 1 217 ? -5.319 1.448 -36.490 1.00 52.56 217 VAL A C 1
ATOM 1745 O O . VAL A 1 217 ? -5.001 2.620 -36.664 1.00 52.56 217 VAL A O 1
ATOM 1748 N N . ARG A 1 218 ? -6.203 0.846 -37.298 1.00 42.69 218 ARG A N 1
ATOM 1749 C CA . ARG A 1 218 ? -6.992 1.604 -38.286 1.00 42.69 218 ARG A CA 1
ATOM 1750 C C . ARG A 1 218 ? -7.977 2.532 -37.559 1.00 42.69 218 ARG A C 1
ATOM 1752 O O . ARG A 1 218 ? -9.119 2.152 -37.325 1.00 42.69 218 ARG A O 1
ATOM 1759 N N . GLY A 1 219 ? -7.533 3.733 -37.193 1.00 54.06 219 GLY A N 1
ATOM 1760 C CA . GLY A 1 219 ? -8.361 4.768 -36.565 1.00 54.06 219 GLY A CA 1
ATOM 1761 C C . GLY A 1 219 ? -7.619 5.582 -35.504 1.00 54.06 219 GLY A C 1
ATOM 1762 O O . GLY A 1 219 ? -6.496 5.264 -35.122 1.00 54.06 219 GLY A O 1
ATOM 1763 N N . ALA A 1 220 ? -8.258 6.646 -35.014 1.00 51.22 220 ALA A N 1
ATOM 1764 C CA . ALA A 1 220 ? -7.821 7.307 -33.790 1.00 51.22 220 ALA A CA 1
ATOM 1765 C C . ALA A 1 220 ? -8.035 6.343 -32.613 1.00 51.22 220 ALA A C 1
ATOM 1767 O O . ALA A 1 220 ? -9.111 5.756 -32.502 1.00 51.22 220 ALA A O 1
ATOM 1768 N N . ILE A 1 221 ? -7.032 6.169 -31.745 1.00 52.03 221 ILE A N 1
ATOM 1769 C CA . ILE A 1 221 ? -7.242 5.488 -30.461 1.00 52.03 221 ILE A CA 1
ATOM 1770 C C . ILE A 1 221 ? -8.235 6.369 -29.694 1.00 52.03 221 ILE A C 1
ATOM 1772 O O . ILE A 1 221 ? -7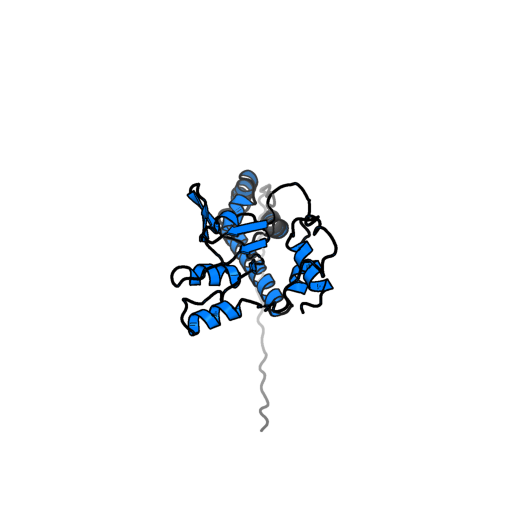.884 7.516 -29.405 1.00 52.03 221 ILE A O 1
ATOM 1776 N N . PRO A 1 222 ? -9.468 5.904 -29.420 1.00 46.84 222 PRO A N 1
ATOM 1777 C CA . PRO A 1 222 ? -10.417 6.705 -28.665 1.00 46.84 222 PRO A CA 1
ATOM 1778 C C . PRO A 1 222 ? -9.815 7.013 -27.293 1.00 46.84 222 PRO A C 1
ATOM 1780 O O . PRO A 1 222 ? -9.094 6.183 -26.729 1.00 46.84 222 PRO A O 1
ATOM 1783 N N . GLU A 1 223 ? -10.091 8.204 -26.759 1.00 43.94 223 GLU A N 1
ATOM 1784 C CA . GLU A 1 223 ? -9.715 8.515 -25.381 1.00 43.94 223 GLU A CA 1
ATOM 1785 C C . GLU A 1 223 ? -10.228 7.408 -24.457 1.00 43.94 223 GLU A C 1
ATOM 1787 O O . GLU A 1 223 ? -11.339 6.901 -24.631 1.00 43.94 223 GLU A O 1
ATOM 1792 N N . CYS A 1 224 ? -9.382 6.986 -23.513 1.00 42.53 224 CYS A N 1
ATOM 1793 C CA . CYS A 1 224 ? -9.724 5.910 -22.594 1.00 42.53 224 CYS A CA 1
ATOM 1794 C C . CYS A 1 224 ? -11.013 6.307 -21.859 1.00 42.53 224 CYS A C 1
ATOM 1796 O O . CYS A 1 224 ? -10.989 7.286 -21.113 1.00 42.53 224 CYS A O 1
ATOM 1798 N N . PRO A 1 225 ? -12.130 5.577 -22.041 1.00 42.59 225 PRO A N 1
ATOM 1799 C CA . PRO A 1 225 ? -13.450 6.031 -21.596 1.00 42.59 225 PRO A CA 1
ATOM 1800 C C . PRO A 1 225 ? -13.601 6.019 -20.069 1.00 42.59 225 PRO A C 1
ATOM 1802 O O . PRO A 1 225 ? -14.646 6.390 -19.544 1.00 42.59 225 PRO A O 1
ATOM 1805 N N . VAL A 1 226 ? -12.576 5.551 -19.351 1.00 44.66 226 VAL A N 1
ATOM 1806 C CA . VAL A 1 226 ? -12.572 5.367 -17.905 1.00 44.66 226 VAL A CA 1
ATOM 1807 C C . VAL A 1 226 ? -11.203 5.687 -17.309 1.00 44.66 226 VAL A C 1
ATOM 1809 O O . VAL A 1 226 ? -10.160 5.272 -17.821 1.00 44.66 226 VAL A O 1
ATOM 1812 N N . THR A 1 227 ? -11.204 6.363 -16.163 1.00 50.53 227 THR A N 1
ATOM 1813 C CA . THR A 1 227 ? -10.087 6.341 -15.214 1.00 50.53 227 THR A CA 1
ATOM 1814 C C . THR A 1 227 ? -10.037 4.962 -14.542 1.00 50.53 227 THR A C 1
ATOM 1816 O O . THR A 1 227 ? -11.016 4.477 -13.977 1.00 50.53 227 THR A O 1
ATOM 1819 N N . LEU A 1 228 ? -8.896 4.278 -14.644 1.00 52.81 228 LEU A N 1
ATOM 1820 C CA . LEU A 1 228 ? -8.655 2.975 -14.020 1.00 52.81 228 LEU A CA 1
ATOM 1821 C C . LEU A 1 228 ? -8.584 3.083 -12.481 1.00 52.81 228 LEU A C 1
ATOM 1823 O O . LEU A 1 228 ? -7.563 3.495 -11.937 1.00 52.81 228 LEU A O 1
ATOM 1827 N N . CYS A 1 229 ? -9.630 2.648 -11.774 1.00 57.00 229 CYS A N 1
ATOM 1828 C CA . CYS A 1 229 ? -9.554 2.306 -10.351 1.00 57.00 229 CYS A CA 1
ATOM 1829 C C . CYS A 1 229 ? -8.888 0.934 -10.160 1.00 57.00 229 CYS A C 1
ATOM 1831 O O . CYS A 1 229 ? -8.818 0.116 -11.085 1.00 57.00 229 CYS A O 1
ATOM 1833 N N . ALA A 1 230 ? -8.507 0.614 -8.921 1.00 56.22 230 ALA A N 1
ATOM 1834 C CA . ALA A 1 230 ? -8.069 -0.734 -8.545 1.00 56.22 230 ALA A CA 1
ATOM 1835 C C . ALA A 1 230 ? -9.098 -1.825 -8.932 1.00 56.22 230 ALA A C 1
ATOM 1837 O O . ALA A 1 230 ? -8.721 -2.933 -9.306 1.00 56.22 230 ALA A O 1
ATOM 1838 N N . CYS A 1 231 ? -10.394 -1.496 -8.928 1.00 58.94 231 CYS A N 1
ATOM 1839 C CA . CYS A 1 231 ? -11.469 -2.367 -9.402 1.00 58.94 231 CYS A CA 1
ATOM 1840 C C . CYS A 1 231 ? -11.421 -2.665 -10.913 1.00 58.94 231 CYS A C 1
ATOM 1842 O O . CYS A 1 231 ? -11.590 -3.816 -11.312 1.00 58.94 231 CYS A O 1
ATOM 1844 N N . HIS A 1 232 ? -11.161 -1.658 -11.750 1.00 63.75 232 HIS A N 1
ATOM 1845 C CA . HIS A 1 232 ? -11.039 -1.820 -13.201 1.00 63.75 232 HIS A CA 1
ATOM 1846 C C . HIS A 1 232 ? -9.794 -2.635 -13.553 1.00 63.75 232 HIS A C 1
ATOM 1848 O O . HIS A 1 232 ? -9.855 -3.506 -14.416 1.00 63.75 232 HIS A O 1
ATOM 1854 N N . LEU A 1 233 ? -8.689 -2.420 -12.833 1.00 64.19 233 LEU A N 1
ATOM 1855 C CA . LEU A 1 233 ? -7.482 -3.238 -12.976 1.00 64.19 233 LEU A CA 1
ATOM 1856 C C . LEU A 1 233 ? -7.711 -4.691 -12.562 1.00 64.19 233 LEU A C 1
ATOM 1858 O O . LEU A 1 233 ? -7.234 -5.594 -13.242 1.00 64.19 233 LEU A O 1
ATOM 1862 N N . ARG A 1 234 ? -8.479 -4.931 -11.493 1.00 60.16 234 ARG A N 1
ATOM 1863 C CA . ARG A 1 234 ? -8.867 -6.284 -11.071 1.00 60.16 234 ARG A CA 1
ATOM 1864 C C . ARG A 1 234 ? -9.618 -7.022 -12.179 1.00 60.16 234 ARG A C 1
ATOM 1866 O O . ARG A 1 234 ? -9.272 -8.158 -12.485 1.00 60.16 234 ARG A O 1
ATOM 1873 N N . GLU A 1 235 ? -10.623 -6.386 -12.776 1.00 58.88 235 GLU A N 1
ATOM 1874 C CA . GLU A 1 235 ? -11.411 -6.995 -13.854 1.00 58.88 235 GLU A CA 1
ATOM 1875 C C . GLU A 1 235 ? -10.574 -7.212 -15.119 1.00 58.88 235 GLU A C 1
ATOM 1877 O O . GLU A 1 235 ? -10.662 -8.258 -15.758 1.00 58.88 235 GLU A O 1
ATOM 1882 N N . LEU A 1 236 ? -9.693 -6.260 -15.435 1.00 60.66 236 LEU A N 1
ATOM 1883 C CA . LEU A 1 236 ? -8.733 -6.395 -16.525 1.00 60.66 236 LEU A CA 1
ATOM 1884 C C . LEU A 1 236 ? -7.814 -7.608 -16.302 1.00 60.66 236 LEU A C 1
ATOM 1886 O O . LEU A 1 236 ? -7.646 -8.425 -17.202 1.00 60.66 236 LEU A O 1
ATOM 1890 N N . PHE A 1 237 ? -7.257 -7.773 -15.101 1.00 62.50 237 PHE A N 1
ATOM 1891 C CA . PHE A 1 237 ? -6.377 -8.903 -14.799 1.00 62.50 237 PHE A CA 1
ATOM 1892 C C . PHE A 1 237 ? -7.093 -10.252 -14.829 1.00 62.50 237 PHE A C 1
ATOM 1894 O O . PHE A 1 237 ? -6.495 -11.218 -15.299 1.00 62.50 237 PHE A O 1
ATOM 1901 N N . LYS A 1 238 ? -8.363 -10.311 -14.406 1.00 59.22 238 LYS A N 1
ATOM 1902 C CA . LYS A 1 238 ? -9.204 -11.510 -14.548 1.00 59.22 238 LYS A CA 1
ATOM 1903 C C . LYS A 1 238 ? -9.476 -11.861 -16.007 1.00 59.22 238 LYS A C 1
ATOM 1905 O O . LYS A 1 238 ? -9.399 -13.018 -16.385 1.00 59.22 238 LYS A O 1
ATOM 1910 N N . ARG A 1 239 ? -9.818 -10.864 -16.826 1.00 55.00 239 ARG A N 1
ATOM 1911 C CA . ARG A 1 239 ? -10.261 -11.076 -18.210 1.00 55.00 239 ARG A CA 1
ATOM 1912 C C . ARG A 1 239 ? -9.155 -11.566 -19.144 1.00 55.00 239 ARG A C 1
ATOM 1914 O O . ARG A 1 239 ? -9.461 -12.177 -20.162 1.00 55.00 239 ARG A O 1
ATOM 1921 N N . TYR A 1 240 ? -7.903 -11.254 -18.831 1.00 55.44 240 TYR A N 1
ATOM 1922 C CA . TYR A 1 240 ? -6.754 -11.563 -19.682 1.00 55.44 240 TYR A CA 1
ATOM 1923 C C . TYR A 1 240 ? -5.829 -12.634 -19.093 1.00 55.44 240 TYR A C 1
ATOM 1925 O O . TYR A 1 240 ? -4.681 -12.708 -19.521 1.00 55.44 240 TYR A O 1
ATOM 1933 N N . ASP A 1 241 ? -6.304 -13.427 -18.122 1.00 49.03 241 ASP A N 1
ATOM 1934 C CA . ASP A 1 241 ? -5.541 -14.514 -17.487 1.00 49.03 241 ASP A CA 1
ATOM 1935 C C . ASP A 1 241 ? -4.110 -14.093 -17.139 1.00 49.03 241 ASP A C 1
ATOM 1937 O O . ASP A 1 241 ? -3.127 -14.797 -17.376 1.00 49.03 241 ASP A O 1
ATOM 1941 N N . PHE A 1 242 ? -3.965 -12.900 -16.552 1.00 52.06 242 PHE A N 1
ATOM 1942 C CA . PHE A 1 242 ? -2.657 -12.474 -16.066 1.00 52.06 242 PHE A CA 1
ATOM 1943 C C 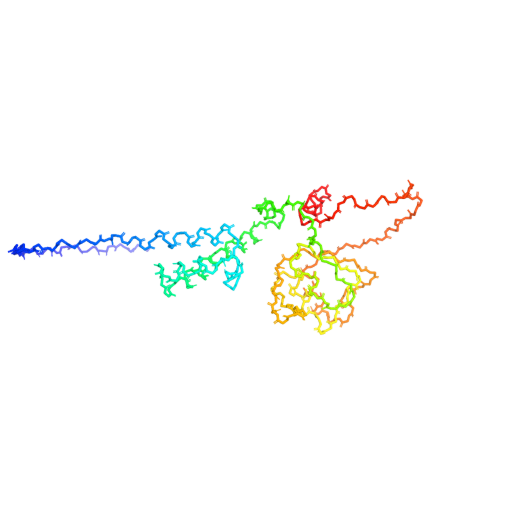. PHE A 1 242 ? -2.166 -13.347 -14.895 1.00 52.06 242 PHE A C 1
ATOM 1945 O O . PHE A 1 242 ? -1.033 -13.137 -14.447 1.00 52.06 242 PHE A O 1
ATOM 1952 N N . TYR A 1 243 ? -2.975 -14.318 -14.436 1.00 44.62 243 TYR A N 1
ATOM 1953 C CA . TYR A 1 243 ? -2.664 -15.403 -13.502 1.00 44.62 243 TYR A CA 1
ATOM 1954 C C . TYR A 1 243 ? -3.543 -16.627 -13.748 1.00 44.62 243 TYR A C 1
ATOM 1956 O O . TYR A 1 243 ? -4.778 -16.436 -13.767 1.00 44.62 243 TYR A O 1
#

pLDDT: mean 70.64, std 19.94, range [31.73, 96.12]